Protein AF-A0A1E3QZ47-F1 (afdb_monomer_lite)

Structure (mmCIF, N/CA/C/O backbone):
data_AF-A0A1E3QZ47-F1
#
_entry.id   AF-A0A1E3QZ47-F1
#
loop_
_atom_site.group_PDB
_atom_site.id
_atom_site.type_symbol
_atom_site.label_atom_id
_atom_site.label_alt_id
_atom_site.label_comp_id
_atom_site.label_asym_id
_atom_site.label_entity_id
_atom_site.label_seq_id
_atom_site.pdbx_PDB_ins_code
_atom_site.Cartn_x
_atom_site.Cartn_y
_atom_site.Cartn_z
_atom_site.occupancy
_atom_site.B_iso_or_equiv
_atom_site.auth_seq_id
_atom_site.auth_comp_id
_atom_site.auth_asym_id
_atom_site.auth_atom_id
_atom_site.pdbx_PDB_model_num
ATOM 1 N N . MET A 1 1 ? -13.278 22.871 -37.471 1.00 44.81 1 MET A N 1
ATOM 2 C CA . MET A 1 1 ? -13.256 22.622 -36.014 1.00 44.81 1 MET A CA 1
ATOM 3 C C . MET A 1 1 ? -14.590 22.006 -35.608 1.00 44.81 1 MET A C 1
ATOM 5 O O . MET A 1 1 ? -15.570 22.722 -35.470 1.00 44.81 1 MET A O 1
ATOM 9 N N . LYS A 1 2 ? -14.654 20.671 -35.540 1.00 43.75 2 LYS A N 1
ATOM 10 C CA . LYS A 1 2 ? -15.844 19.903 -35.142 1.00 43.75 2 LYS A CA 1
ATOM 11 C C . LYS A 1 2 ? -15.621 19.417 -33.708 1.00 43.75 2 LYS A C 1
ATOM 13 O O . LYS A 1 2 ? -14.630 18.739 -33.463 1.00 43.75 2 LYS A O 1
ATOM 18 N N . ARG A 1 3 ? -16.499 19.803 -32.778 1.00 49.69 3 ARG A N 1
ATOM 19 C CA . ARG A 1 3 ? -16.545 19.228 -31.423 1.00 49.69 3 ARG A CA 1
ATOM 20 C C . ARG A 1 3 ? -17.268 17.874 -31.496 1.00 49.69 3 ARG A C 1
ATOM 22 O O . ARG A 1 3 ? -18.292 17.816 -32.177 1.00 49.69 3 ARG A O 1
ATOM 29 N N . PRO A 1 4 ? -16.759 16.810 -30.855 1.00 55.25 4 PRO A N 1
ATOM 30 C CA . PRO A 1 4 ? -17.440 15.521 -30.808 1.00 55.25 4 PRO A CA 1
ATOM 31 C C . PRO A 1 4 ? -18.580 15.510 -29.767 1.00 55.25 4 PRO A C 1
ATOM 33 O O . PRO A 1 4 ? -18.611 16.372 -28.882 1.00 55.25 4 PRO A O 1
ATOM 36 N N . PRO A 1 5 ? -19.536 14.571 -29.906 1.00 54.97 5 PRO A N 1
ATOM 37 C CA . PRO A 1 5 ? -20.780 14.537 -29.147 1.00 54.97 5 PRO A CA 1
ATOM 38 C C . PRO A 1 5 ? -20.609 13.930 -27.748 1.00 54.97 5 PRO A C 1
ATOM 40 O O . PRO A 1 5 ? -19.705 13.140 -27.486 1.00 54.97 5 PRO A O 1
ATOM 43 N N . LYS A 1 6 ? -21.518 14.330 -26.858 1.00 51.00 6 LYS A N 1
ATOM 44 C CA . LYS A 1 6 ? -21.661 13.878 -25.470 1.00 51.00 6 LYS A CA 1
ATOM 45 C C . LYS A 1 6 ? -22.146 12.413 -25.461 1.00 51.00 6 LYS A C 1
ATOM 47 O O . LYS A 1 6 ? -23.122 12.144 -26.159 1.00 51.00 6 LYS A O 1
ATOM 52 N N . PRO A 1 7 ? -21.513 11.478 -24.729 1.00 43.59 7 PRO A N 1
ATOM 53 C CA . PRO A 1 7 ? -21.980 10.097 -24.690 1.00 43.59 7 PRO A CA 1
ATOM 54 C C . PRO A 1 7 ? -23.216 9.943 -23.794 1.00 43.59 7 PRO A C 1
ATOM 56 O O . PRO A 1 7 ? -23.245 10.387 -22.647 1.00 43.59 7 PRO A O 1
ATOM 59 N N . GLU A 1 8 ? -24.230 9.301 -24.368 1.00 49.62 8 GLU A N 1
ATOM 60 C CA . GLU A 1 8 ? -25.418 8.755 -23.721 1.00 49.62 8 GLU A CA 1
ATOM 61 C C . GLU A 1 8 ? -25.030 7.562 -22.838 1.00 49.62 8 GLU A C 1
ATOM 63 O O . GLU A 1 8 ? -24.968 6.428 -23.301 1.00 49.62 8 GLU A O 1
ATOM 68 N N . THR A 1 9 ? -24.790 7.794 -21.554 1.00 44.34 9 THR A N 1
ATOM 69 C CA . THR A 1 9 ? -24.776 6.729 -20.537 1.00 44.34 9 THR A CA 1
ATOM 70 C C . THR A 1 9 ? -25.320 7.286 -19.230 1.00 44.34 9 THR A C 1
ATOM 72 O O . THR A 1 9 ? -24.604 7.404 -18.245 1.00 44.34 9 THR A O 1
ATOM 75 N N . GLU A 1 10 ? -26.590 7.681 -19.240 1.00 44.97 10 GLU A N 1
ATOM 76 C CA . GLU A 1 10 ? -27.319 8.089 -18.025 1.00 44.97 10 GLU A CA 1
ATOM 77 C C . GLU A 1 10 ? -28.667 7.364 -17.886 1.00 44.97 10 GLU A C 1
ATOM 79 O O . GLU A 1 10 ? -29.471 7.695 -17.031 1.00 44.97 10 GLU A O 1
ATOM 84 N N . LYS A 1 11 ? -28.924 6.339 -18.711 1.00 48.38 11 LYS A N 1
ATOM 85 C CA . LYS A 1 11 ? -30.173 5.552 -18.669 1.00 48.38 11 LYS A CA 1
ATOM 86 C C . LYS A 1 11 ? -29.992 4.075 -18.335 1.00 48.38 11 LYS A C 1
ATOM 88 O O . LYS A 1 11 ? -30.944 3.315 -18.424 1.00 48.38 11 LYS A O 1
ATOM 93 N N . LYS A 1 12 ? -28.786 3.659 -17.943 1.00 41.59 12 LYS A N 1
ATOM 94 C CA . LYS A 1 12 ? -28.522 2.279 -17.501 1.00 41.59 12 LYS A CA 1
ATOM 95 C C . LYS A 1 12 ? -28.060 2.170 -16.045 1.00 41.59 12 LYS A C 1
ATOM 97 O O . LYS A 1 12 ? -27.768 1.080 -15.588 1.00 41.59 12 LYS A O 1
ATOM 102 N N . SER A 1 13 ? -28.032 3.289 -15.322 1.00 44.34 13 SER A N 1
ATOM 103 C CA . SER A 1 13 ? -27.740 3.353 -13.884 1.00 44.34 13 SER A CA 1
ATOM 104 C C . SER A 1 13 ? -28.983 3.598 -13.019 1.00 44.34 13 SER A C 1
ATOM 106 O O . SER A 1 13 ? -28.871 3.586 -11.801 1.00 44.34 13 SER A O 1
ATOM 108 N N . GLU A 1 14 ? -30.161 3.804 -13.617 1.00 45.25 14 GLU A N 1
ATOM 109 C CA . GLU A 1 14 ? -31.425 3.951 -12.871 1.00 45.25 14 GLU A CA 1
ATOM 110 C C . GLU A 1 14 ? -32.186 2.629 -12.693 1.00 45.25 14 GLU A C 1
ATOM 112 O O . GLU A 1 14 ? -32.970 2.510 -11.759 1.00 45.25 14 GLU A O 1
ATOM 117 N N . GLU A 1 15 ? -31.929 1.610 -13.518 1.00 46.22 15 GLU A N 1
ATOM 118 C CA . GLU A 1 15 ? -32.639 0.323 -13.418 1.00 46.22 15 GLU A CA 1
ATOM 119 C C . GLU A 1 15 ? -31.913 -0.691 -12.511 1.00 46.22 15 GLU A C 1
ATOM 121 O O . GLU A 1 15 ? -32.558 -1.510 -11.870 1.00 46.22 15 GLU A O 1
ATOM 126 N N . GLU A 1 16 ? -30.594 -0.558 -12.326 1.00 41.38 16 GLU A N 1
ATOM 127 C CA . GLU A 1 16 ? -29.819 -1.344 -11.342 1.00 41.38 16 GLU A CA 1
ATOM 128 C C . GLU A 1 16 ? -29.812 -0.709 -9.935 1.00 41.38 16 GLU A C 1
ATOM 130 O O . GLU A 1 16 ? -29.547 -1.383 -8.942 1.00 41.38 16 GLU A O 1
ATOM 135 N N . ALA A 1 17 ? -30.178 0.574 -9.818 1.00 40.06 17 ALA A N 1
ATOM 136 C CA . ALA A 1 17 ? -30.413 1.231 -8.528 1.00 40.06 17 ALA A CA 1
ATOM 137 C C . ALA A 1 17 ? -31.816 0.935 -7.956 1.00 40.06 17 ALA A C 1
ATOM 139 O O . ALA A 1 17 ? -32.045 1.124 -6.762 1.00 40.06 17 ALA A O 1
ATOM 140 N N . ALA A 1 18 ? -32.745 0.444 -8.786 1.00 45.31 18 ALA A N 1
ATOM 141 C CA . ALA A 1 18 ? -34.104 0.095 -8.378 1.00 45.31 18 ALA A CA 1
ATOM 142 C C . ALA A 1 18 ? -34.231 -1.336 -7.818 1.00 45.31 18 ALA A C 1
ATOM 144 O O . ALA A 1 18 ? -35.168 -1.609 -7.069 1.00 45.31 18 ALA A O 1
ATOM 145 N N . GLU A 1 19 ? -33.288 -2.235 -8.121 1.00 42.16 19 GLU A N 1
ATOM 146 C CA . GLU A 1 19 ? -33.326 -3.626 -7.638 1.00 42.16 19 GLU A CA 1
ATOM 147 C C . GLU A 1 19 ? -32.533 -3.833 -6.332 1.00 42.16 19 GLU A C 1
ATOM 149 O O . GLU A 1 19 ? -32.885 -4.688 -5.526 1.00 42.16 19 GLU A O 1
ATOM 154 N N . VAL A 1 20 ? -31.562 -2.963 -6.027 1.00 41.38 20 VAL A N 1
ATOM 155 C CA . VAL A 1 20 ? -30.874 -2.937 -4.715 1.00 41.38 20 VAL A CA 1
ATOM 156 C C . VAL A 1 20 ? -31.662 -2.131 -3.664 1.00 41.38 20 VAL A C 1
ATOM 158 O O . VAL A 1 20 ? -31.451 -2.277 -2.462 1.00 41.38 20 VAL A O 1
ATOM 161 N N . ALA A 1 21 ? -32.651 -1.337 -4.089 1.00 39.38 21 ALA A N 1
ATOM 162 C CA . ALA A 1 21 ? -33.540 -0.584 -3.201 1.00 39.38 21 ALA A CA 1
ATOM 163 C C . ALA A 1 21 ? -34.695 -1.417 -2.602 1.00 39.38 21 ALA A C 1
ATOM 165 O O . ALA A 1 21 ? -35.541 -0.862 -1.902 1.00 39.38 21 ALA A O 1
ATOM 166 N N . LYS A 1 22 ? -34.746 -2.735 -2.851 1.00 43.66 22 LYS A N 1
ATOM 167 C CA . LYS A 1 22 ? -35.804 -3.619 -2.330 1.00 43.66 22 LYS A CA 1
ATOM 168 C C . LYS A 1 22 ? -35.358 -4.602 -1.242 1.00 43.66 22 LYS A C 1
ATOM 170 O O . LYS A 1 22 ? -36.178 -5.389 -0.786 1.00 43.66 22 LYS A O 1
ATOM 175 N N . GLU A 1 23 ? -34.108 -4.531 -0.783 1.00 41.69 23 GLU A N 1
ATOM 176 C CA . GLU A 1 23 ? -33.575 -5.459 0.232 1.00 41.69 23 GLU A CA 1
ATOM 177 C C . GLU A 1 23 ? -32.814 -4.761 1.374 1.00 41.69 23 GLU A C 1
ATOM 179 O O . GLU A 1 23 ? -31.902 -5.315 1.978 1.00 41.69 23 GLU A O 1
ATOM 184 N N . VAL A 1 24 ? -33.212 -3.532 1.713 1.00 41.53 24 VAL A N 1
ATOM 185 C CA . VAL A 1 24 ? -32.871 -2.896 2.998 1.00 41.53 24 VAL A CA 1
ATOM 186 C C . VAL A 1 24 ? -34.110 -2.170 3.520 1.00 41.53 24 VAL A C 1
ATOM 188 O O . VAL A 1 24 ? -34.146 -0.950 3.664 1.00 41.53 24 VAL A O 1
ATOM 191 N N . GLU A 1 25 ? -35.173 -2.929 3.779 1.00 35.03 25 GLU A N 1
ATOM 192 C CA . GLU A 1 25 ? -36.264 -2.455 4.626 1.00 35.03 25 GLU A CA 1
ATOM 193 C C . GLU A 1 25 ? -35.783 -2.550 6.077 1.00 35.03 25 GLU A C 1
ATOM 195 O O . GLU A 1 25 ? -35.842 -3.588 6.735 1.00 35.03 25 GLU A O 1
ATOM 200 N N . ALA A 1 26 ? -35.192 -1.454 6.547 1.00 41.03 26 ALA A N 1
ATOM 201 C CA . ALA A 1 26 ? -34.928 -1.244 7.956 1.00 41.03 26 ALA A CA 1
ATOM 202 C C . ALA A 1 26 ? -36.255 -1.345 8.730 1.00 41.03 26 ALA A C 1
ATOM 204 O O . ALA A 1 26 ? -37.180 -0.591 8.416 1.00 41.03 26 ALA A O 1
ATOM 205 N N . PRO A 1 27 ? -36.379 -2.190 9.769 1.00 38.53 27 PRO A N 1
ATOM 206 C CA . PRO A 1 27 ? -37.485 -2.041 10.692 1.00 38.53 27 PRO A CA 1
ATOM 207 C C . PRO A 1 27 ? -37.233 -0.772 11.510 1.00 38.53 27 PRO A C 1
ATOM 209 O O . PRO A 1 27 ? -36.392 -0.725 12.410 1.00 38.53 27 PRO A O 1
ATOM 212 N N . ALA A 1 28 ? -37.952 0.289 11.154 1.00 38.91 28 ALA A N 1
ATOM 213 C CA . ALA A 1 28 ? -38.082 1.482 11.969 1.00 38.91 28 ALA A CA 1
ATOM 214 C C . ALA A 1 28 ? -38.615 1.098 13.367 1.00 38.91 28 ALA A C 1
ATOM 216 O O . ALA A 1 28 ? -39.591 0.346 13.460 1.00 38.91 28 ALA A O 1
ATOM 217 N N . PRO A 1 29 ? -38.053 1.624 14.471 1.00 41.12 29 PRO A N 1
ATOM 218 C CA . PRO A 1 29 ? -38.597 1.407 15.802 1.00 41.12 29 PRO A CA 1
ATOM 219 C C . PRO A 1 29 ? -39.752 2.391 16.019 1.00 41.12 29 PRO A C 1
ATOM 221 O O . PRO A 1 29 ? -39.627 3.357 16.761 1.00 41.12 29 PRO A O 1
ATOM 224 N N . VAL A 1 30 ? -40.870 2.185 15.324 1.00 45.03 30 VAL A N 1
ATOM 225 C CA . VAL A 1 30 ? -42.113 2.941 15.574 1.00 45.03 30 VAL A CA 1
ATOM 226 C C . VAL A 1 30 ? -43.190 2.039 16.185 1.00 45.03 30 VAL A C 1
ATOM 228 O O . VAL A 1 30 ? -44.062 2.524 16.890 1.00 45.03 30 VAL A O 1
ATOM 231 N N . VAL A 1 31 ? -43.055 0.713 16.073 1.00 42.75 31 VAL A N 1
ATOM 232 C CA . VAL A 1 31 ? -43.975 -0.254 16.709 1.00 42.75 31 VAL A CA 1
ATOM 233 C C . VAL A 1 31 ? -43.589 -0.564 18.168 1.00 42.75 31 VAL A C 1
ATOM 235 O O . VAL A 1 31 ? -44.413 -1.016 18.954 1.00 42.75 31 VAL A O 1
ATOM 238 N N . ALA A 1 32 ? -42.356 -0.252 18.584 1.00 40.91 32 ALA A N 1
ATOM 239 C CA . ALA A 1 32 ? -41.928 -0.434 19.975 1.00 40.91 32 ALA A CA 1
ATOM 240 C C . ALA A 1 32 ? -42.433 0.672 20.921 1.00 40.91 32 ALA A C 1
ATOM 242 O O . ALA A 1 32 ? -42.427 0.475 22.128 1.00 40.91 32 ALA A O 1
ATOM 243 N N . ALA A 1 33 ? -42.872 1.825 20.405 1.00 39.84 33 ALA A N 1
ATOM 244 C CA . ALA A 1 33 ? -43.383 2.913 21.243 1.00 39.84 33 ALA A CA 1
ATOM 245 C C . ALA A 1 33 ? -44.859 2.716 21.640 1.00 39.84 33 ALA A C 1
ATOM 247 O O . ALA A 1 33 ? -45.249 3.136 22.724 1.00 39.84 33 ALA A O 1
ATOM 248 N N . GLU A 1 34 ? -45.660 2.032 20.815 1.00 37.41 34 GLU A N 1
ATOM 249 C CA . GLU A 1 34 ? -47.049 1.680 21.157 1.00 37.41 34 GLU A CA 1
ATOM 250 C C . GLU A 1 34 ? -47.142 0.403 22.005 1.00 37.41 34 GLU A C 1
ATOM 252 O O . GLU A 1 34 ? -47.992 0.322 22.885 1.00 37.41 34 GLU A O 1
ATOM 257 N N . ALA A 1 35 ? -46.202 -0.539 21.864 1.00 37.31 35 ALA A N 1
ATOM 258 C CA . ALA A 1 35 ? -46.150 -1.731 22.719 1.00 37.31 35 ALA A CA 1
ATOM 259 C C . ALA A 1 35 ? -45.654 -1.456 24.157 1.00 37.31 35 ALA A C 1
ATOM 261 O O . ALA A 1 35 ? -45.841 -2.291 25.033 1.00 37.31 35 ALA A O 1
ATOM 262 N N . ILE A 1 36 ? -45.045 -0.293 24.422 1.00 46.03 36 ILE A N 1
ATOM 263 C CA . ILE A 1 36 ? -44.639 0.128 25.779 1.00 46.03 36 ILE A CA 1
ATOM 264 C C . ILE A 1 36 ? -45.759 0.932 26.475 1.00 46.03 36 ILE A C 1
ATOM 266 O O . ILE A 1 36 ? -45.708 1.153 27.682 1.00 46.03 36 ILE A O 1
ATOM 270 N N . ALA A 1 37 ? -46.803 1.345 25.746 1.00 41.66 37 ALA A N 1
ATOM 271 C CA . ALA A 1 37 ? -47.893 2.156 26.292 1.00 41.66 37 ALA A CA 1
ATOM 272 C C . ALA A 1 37 ? -49.139 1.348 26.710 1.00 41.66 37 ALA A C 1
ATOM 274 O O . ALA A 1 37 ? -49.946 1.858 27.485 1.00 41.66 37 ALA A O 1
ATOM 275 N N . GLU A 1 38 ? -49.298 0.101 26.251 1.00 39.19 38 GLU A N 1
ATOM 276 C CA . GLU A 1 38 ? -50.489 -0.724 26.538 1.00 39.19 38 GLU A CA 1
ATOM 277 C C . GLU A 1 38 ? -50.328 -1.736 27.687 1.00 39.19 38 GLU A C 1
ATOM 279 O O . GLU A 1 38 ? -51.298 -2.383 28.071 1.00 39.19 38 GLU A O 1
ATOM 284 N N . GLU A 1 39 ? -49.153 -1.814 28.317 1.00 38.25 39 GLU A N 1
ATOM 285 C CA . GLU A 1 39 ? -48.917 -2.646 29.513 1.00 38.25 39 GLU A CA 1
ATOM 286 C C . GLU A 1 39 ? -48.930 -1.830 30.824 1.00 38.25 39 GLU A C 1
ATOM 288 O O . GLU A 1 39 ? -48.432 -2.256 31.861 1.00 38.25 39 GLU A O 1
ATOM 293 N N . ALA A 1 40 ? -49.513 -0.627 30.792 1.00 44.62 40 ALA A N 1
ATOM 294 C CA . ALA A 1 40 ? -49.521 0.322 31.906 1.00 44.62 40 ALA A CA 1
ATOM 295 C C . ALA A 1 40 ? -50.928 0.586 32.477 1.00 44.62 40 ALA A C 1
ATOM 297 O O . ALA A 1 40 ? -51.248 1.720 32.816 1.00 44.62 40 ALA A O 1
ATOM 298 N N . VAL A 1 41 ? -51.791 -0.432 32.601 1.00 45.28 41 VAL A N 1
ATOM 299 C CA . VAL A 1 41 ? -53.012 -0.343 33.438 1.00 45.28 41 VAL A CA 1
ATOM 300 C C . VAL A 1 41 ? -53.294 -1.666 34.160 1.00 45.28 41 VAL A C 1
ATOM 302 O O . VAL A 1 41 ? -54.403 -2.184 34.193 1.00 45.28 41 VAL A O 1
ATOM 305 N N . THR A 1 42 ? -52.281 -2.191 34.826 1.00 41.72 42 THR A N 1
ATOM 306 C CA . THR A 1 42 ? -52.483 -2.790 36.145 1.00 41.72 42 THR A CA 1
ATOM 307 C C . THR A 1 42 ? -51.608 -1.956 37.052 1.00 41.72 42 THR A C 1
ATOM 309 O O . THR A 1 42 ? -50.407 -1.862 36.820 1.00 41.72 42 THR A O 1
ATOM 312 N N . GLN A 1 43 ? -52.200 -1.260 38.021 1.00 46.84 43 GLN A N 1
ATOM 313 C CA . GLN A 1 43 ? -51.432 -0.628 39.090 1.00 46.84 43 GLN A CA 1
ATOM 314 C C . GLN A 1 43 ? -50.804 -1.752 39.921 1.00 46.84 43 GLN A C 1
ATOM 316 O O . GLN A 1 43 ? -51.297 -2.102 40.989 1.00 46.84 43 GLN A O 1
ATOM 321 N N . GLU A 1 44 ? -49.759 -2.381 39.388 1.00 61.62 44 GLU A N 1
ATOM 322 C CA . GLU A 1 44 ? -48.850 -3.174 40.187 1.00 61.62 44 GLU A CA 1
ATOM 323 C C . GLU A 1 44 ? -48.171 -2.188 41.126 1.00 61.62 44 GLU A C 1
ATOM 325 O O . GLU A 1 44 ? -47.558 -1.206 40.699 1.00 61.62 44 GLU A O 1
ATOM 330 N N . GLU A 1 45 ? -48.369 -2.396 42.425 1.00 65.88 45 GLU A N 1
ATOM 331 C CA . GLU A 1 45 ? -47.685 -1.598 43.429 1.00 65.88 45 GLU A CA 1
ATOM 332 C C . GLU A 1 45 ? -46.181 -1.602 43.134 1.00 65.88 45 GLU A C 1
ATOM 334 O O . GLU A 1 45 ? -45.649 -2.634 42.715 1.00 65.88 45 GLU A O 1
ATOM 339 N N . PRO A 1 46 ? -45.479 -0.480 43.352 1.00 77.81 46 PRO A N 1
ATOM 340 C CA . PRO A 1 46 ? -44.044 -0.427 43.124 1.00 77.81 46 PRO A CA 1
ATOM 341 C C . PRO A 1 46 ? -43.335 -1.583 43.840 1.00 77.81 46 PRO A C 1
ATOM 343 O O . PRO A 1 46 ? -43.714 -1.939 44.958 1.00 77.81 46 PRO A O 1
ATOM 346 N N . LEU A 1 47 ? -42.289 -2.152 43.236 1.00 77.88 47 LEU A N 1
ATOM 347 C CA . LEU A 1 47 ? -41.572 -3.315 43.780 1.00 77.88 47 LEU A CA 1
ATOM 348 C C . LEU A 1 47 ? -41.156 -3.114 45.256 1.00 77.88 47 LEU A C 1
ATOM 350 O O . LEU A 1 47 ? -41.319 -4.023 46.072 1.00 77.88 47 LEU A O 1
ATOM 354 N N . HIS A 1 48 ? -40.746 -1.899 45.640 1.00 77.44 48 HIS A N 1
ATOM 355 C CA . HIS A 1 48 ? -40.354 -1.573 47.016 1.00 77.44 48 HIS A CA 1
ATOM 356 C C . HIS A 1 48 ? -41.532 -1.601 47.986 1.00 77.44 48 HIS A C 1
ATOM 358 O O . HIS A 1 48 ? -41.356 -1.958 49.149 1.00 77.44 48 HIS A O 1
ATOM 364 N N . VAL A 1 49 ? -42.731 -1.257 47.514 1.00 78.31 49 VAL A N 1
ATOM 365 C CA . VAL A 1 49 ? -43.978 -1.323 48.283 1.00 78.31 49 VAL A CA 1
ATOM 366 C C . VAL A 1 49 ? -44.383 -2.783 48.489 1.00 78.31 49 VAL A C 1
ATOM 368 O O . VAL A 1 49 ? -44.694 -3.174 49.614 1.00 78.31 49 VAL A O 1
ATOM 371 N N . GLN A 1 50 ? -44.277 -3.620 47.450 1.00 83.50 50 GLN A N 1
ATOM 372 C CA . GLN A 1 50 ? -44.523 -5.064 47.563 1.00 83.50 50 GLN A CA 1
ATOM 373 C C . GLN A 1 50 ? -43.537 -5.726 48.536 1.00 83.50 50 GLN A C 1
ATOM 375 O O . GLN A 1 50 ? -43.927 -6.522 49.390 1.00 83.50 50 GLN A O 1
ATOM 380 N N . ARG A 1 51 ? -42.255 -5.352 48.459 1.00 78.19 51 ARG A N 1
ATOM 381 C CA . ARG A 1 51 ? -41.200 -5.848 49.352 1.00 78.19 51 ARG A CA 1
ATOM 382 C C . ARG A 1 51 ? -41.416 -5.385 50.793 1.00 78.19 51 ARG A C 1
ATOM 384 O O . ARG A 1 51 ? -41.244 -6.176 51.716 1.00 78.19 51 ARG A O 1
ATOM 391 N N . ALA A 1 52 ? -41.833 -4.135 50.996 1.00 79.19 52 ALA A N 1
ATOM 392 C CA . ALA A 1 52 ? -42.164 -3.602 52.315 1.00 79.19 52 ALA A CA 1
ATOM 393 C C . ALA A 1 52 ? -43.367 -4.320 52.943 1.00 79.19 52 ALA A C 1
ATOM 395 O O . ALA A 1 52 ? -43.307 -4.653 54.126 1.00 79.19 52 ALA A O 1
ATOM 396 N N . ARG A 1 53 ? -44.410 -4.632 52.158 1.00 81.75 53 ARG A N 1
ATOM 397 C CA . ARG A 1 53 ? -45.544 -5.452 52.619 1.00 81.75 53 ARG A CA 1
ATOM 398 C C . ARG A 1 53 ? -45.124 -6.863 52.991 1.00 81.75 53 ARG A C 1
ATOM 400 O O . ARG A 1 53 ? -45.426 -7.299 54.089 1.00 81.75 53 ARG A O 1
ATOM 407 N N . GLN A 1 54 ? -44.345 -7.535 52.144 1.00 83.25 54 GLN A N 1
ATOM 408 C CA . GLN A 1 54 ? -43.838 -8.877 52.452 1.00 83.25 54 GLN A CA 1
ATOM 409 C C . GLN A 1 54 ? -43.020 -8.913 53.752 1.00 83.25 54 GLN A C 1
ATOM 411 O O . GLN A 1 54 ? -43.115 -9.876 54.509 1.00 83.25 54 GLN A O 1
ATOM 416 N N . ILE A 1 55 ? -42.228 -7.872 54.035 1.00 78.44 55 ILE A N 1
ATOM 417 C CA . ILE A 1 55 ? -41.461 -7.775 55.286 1.00 78.44 55 ILE A CA 1
ATOM 418 C C . ILE A 1 55 ? -42.386 -7.526 56.487 1.00 78.44 55 ILE A C 1
ATOM 420 O O . ILE A 1 55 ? -42.157 -8.103 57.550 1.00 78.44 55 ILE A O 1
ATOM 424 N N . LEU A 1 56 ? -43.419 -6.696 56.320 1.00 80.62 56 LEU A N 1
ATOM 425 C CA . LEU A 1 56 ? -44.403 -6.400 57.362 1.00 80.62 56 LEU A CA 1
ATOM 426 C C . LEU A 1 56 ? -45.280 -7.622 57.690 1.00 80.62 56 LEU A C 1
ATOM 428 O O . LEU A 1 56 ? -45.508 -7.908 58.862 1.00 80.62 56 LEU A O 1
ATOM 432 N N . ASP A 1 57 ? -45.694 -8.381 56.673 1.00 80.81 57 ASP A N 1
ATOM 433 C CA . ASP A 1 57 ? -46.469 -9.619 56.821 1.00 80.81 57 ASP A CA 1
ATOM 434 C C . ASP A 1 57 ? -45.633 -10.740 57.458 1.00 80.81 57 ASP A C 1
ATOM 436 O O . ASP A 1 57 ? -46.144 -11.545 58.237 1.00 80.81 57 ASP A O 1
ATOM 440 N N . ALA A 1 58 ? -44.330 -10.792 57.155 1.00 79.81 58 ALA A N 1
ATOM 441 C CA . ALA A 1 58 ? -43.413 -11.774 57.730 1.00 79.81 58 ALA A CA 1
ATOM 442 C C . ALA A 1 58 ? -43.055 -11.483 59.198 1.00 79.81 58 ALA A C 1
ATOM 444 O O . ALA A 1 58 ? -42.793 -12.421 59.951 1.00 79.81 58 ALA A O 1
ATOM 445 N N . ASN A 1 59 ? -43.023 -10.210 59.607 1.00 76.88 59 ASN A N 1
ATOM 446 C CA . ASN A 1 59 ? -42.744 -9.784 60.981 1.00 76.88 59 ASN A CA 1
ATOM 447 C C . ASN A 1 59 ? -43.707 -8.662 61.403 1.00 76.88 59 ASN A C 1
ATOM 449 O O . ASN A 1 59 ? -43.356 -7.481 61.296 1.00 76.88 59 ASN A O 1
ATOM 453 N N . PRO A 1 60 ? -44.901 -9.005 61.921 1.00 75.44 60 PRO A N 1
ATOM 454 C CA . PRO A 1 60 ? -45.858 -8.005 62.362 1.00 75.44 60 PRO A CA 1
ATOM 455 C C . PRO A 1 60 ? -45.301 -7.231 63.566 1.00 75.44 60 PRO A C 1
ATOM 457 O O . PRO A 1 60 ? -44.776 -7.840 64.509 1.00 75.44 60 PRO A O 1
ATOM 460 N N . PRO A 1 61 ? -45.439 -5.894 63.601 1.00 69.12 61 PRO A N 1
ATOM 461 C CA . PRO A 1 61 ? -44.837 -5.074 64.643 1.00 69.12 61 PRO A CA 1
ATOM 462 C C . PRO A 1 61 ? -45.430 -5.322 66.039 1.00 69.12 61 PRO A C 1
ATOM 464 O O . PRO A 1 61 ? -44.769 -5.039 67.039 1.00 69.12 61 PRO A O 1
ATOM 467 N N . LEU A 1 62 ? -46.615 -5.944 66.129 1.00 65.88 62 LEU A N 1
ATOM 468 C CA . LEU A 1 62 ? -47.179 -6.448 67.389 1.00 65.88 62 LEU A CA 1
ATOM 469 C C . LEU A 1 62 ? -46.275 -7.450 68.103 1.00 65.88 62 LEU A C 1
ATOM 471 O O . LEU A 1 62 ? -46.341 -7.555 69.321 1.00 65.88 62 LEU A O 1
ATOM 475 N N . SER A 1 63 ? -45.412 -8.167 67.379 1.00 67.69 63 SER A N 1
ATOM 476 C CA . SER A 1 63 ? -44.475 -9.100 68.007 1.00 67.69 63 SER A CA 1
ATOM 477 C C . SER A 1 63 ? -43.407 -8.392 68.853 1.00 67.69 63 SER A C 1
ATOM 479 O O . SER A 1 63 ? -42.728 -9.058 69.634 1.00 67.69 63 SER A O 1
ATOM 481 N N . TYR A 1 64 ? -43.236 -7.073 68.702 1.00 70.81 64 TYR A N 1
ATOM 482 C CA . TYR A 1 64 ? -42.249 -6.280 69.441 1.00 70.81 64 TYR A CA 1
ATOM 483 C 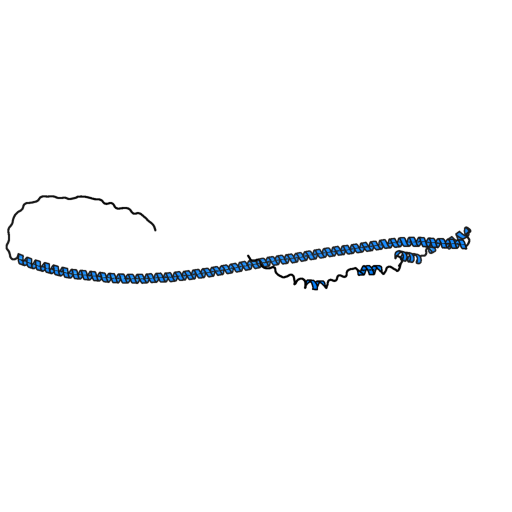C . TYR A 1 64 ? -42.850 -5.498 70.618 1.00 70.81 64 TYR A C 1
ATOM 485 O O . TYR A 1 64 ? -42.096 -4.889 71.378 1.00 70.81 64 TYR A O 1
ATOM 493 N N . ILE A 1 65 ? -44.178 -5.511 70.793 1.00 77.38 65 ILE A N 1
ATOM 494 C CA . ILE A 1 65 ? -44.871 -4.838 71.899 1.00 77.38 65 ILE A CA 1
ATOM 495 C C . ILE A 1 65 ? -45.574 -5.874 72.773 1.00 77.38 65 ILE A C 1
ATOM 497 O O . ILE A 1 65 ? -46.379 -6.668 72.298 1.00 77.38 65 ILE A O 1
ATOM 501 N N . ASP A 1 66 ? -45.320 -5.822 74.080 1.00 82.44 66 ASP A N 1
ATOM 502 C CA . ASP A 1 66 ? -46.097 -6.581 75.059 1.00 82.44 66 ASP A CA 1
ATOM 503 C C . ASP A 1 66 ? -47.470 -5.914 75.262 1.00 82.44 66 ASP A C 1
ATOM 505 O O . ASP A 1 66 ? -47.659 -5.030 76.106 1.00 82.44 66 ASP A O 1
ATOM 509 N N . THR A 1 67 ? -48.436 -6.324 74.438 1.00 82.81 67 THR A N 1
ATOM 510 C CA . THR A 1 67 ? -49.813 -5.807 74.456 1.00 82.81 67 THR A CA 1
ATOM 511 C C . THR A 1 67 ? -50.532 -6.098 75.774 1.00 82.81 67 THR A C 1
ATOM 513 O O . THR A 1 67 ? -51.395 -5.322 76.181 1.00 82.81 67 THR A O 1
ATOM 516 N N . GLN A 1 68 ? -50.142 -7.158 76.491 1.00 83.00 68 GLN A N 1
ATOM 517 C CA . GLN A 1 68 ? -50.721 -7.526 77.785 1.00 83.00 68 GLN A CA 1
ATOM 518 C C . GLN A 1 68 ? -50.215 -6.614 78.904 1.00 83.00 68 GLN A C 1
ATOM 520 O O . GLN A 1 68 ? -51.000 -6.152 79.737 1.00 83.00 68 GLN A O 1
ATOM 525 N N . ALA A 1 69 ? -48.917 -6.304 78.917 1.00 85.12 69 ALA A N 1
ATOM 526 C CA . ALA A 1 69 ? -48.354 -5.344 79.863 1.00 85.12 69 ALA A CA 1
ATOM 527 C C . ALA A 1 69 ? -48.951 -3.940 79.667 1.00 85.12 69 ALA A C 1
ATOM 529 O O . ALA A 1 69 ? -49.338 -3.299 80.648 1.00 85.12 69 ALA A O 1
ATOM 530 N N . ALA A 1 70 ? -49.088 -3.492 78.415 1.00 83.62 70 ALA A N 1
ATOM 531 C CA . ALA A 1 70 ? -49.716 -2.214 78.087 1.00 83.62 70 ALA A CA 1
ATOM 532 C C . ALA A 1 70 ? -51.191 -2.173 78.524 1.00 83.62 70 ALA A C 1
ATOM 534 O O . ALA A 1 70 ? -51.601 -1.240 79.215 1.00 83.62 70 ALA A O 1
ATOM 535 N N . TYR A 1 71 ? -51.969 -3.217 78.219 1.00 88.12 71 TYR A N 1
ATOM 536 C CA . TYR A 1 71 ? -53.371 -3.320 78.630 1.00 88.12 71 TYR A CA 1
ATOM 537 C C . TYR A 1 71 ? -53.541 -3.200 80.153 1.00 88.12 71 TYR A C 1
ATOM 539 O O . TYR A 1 71 ? -54.327 -2.383 80.632 1.00 88.12 71 TYR A O 1
ATOM 547 N N . ASN A 1 72 ? -52.750 -3.946 80.931 1.00 87.31 72 ASN A N 1
ATOM 548 C CA . ASN A 1 72 ? -52.817 -3.911 82.394 1.00 87.31 72 ASN A CA 1
ATOM 549 C C . ASN A 1 72 ? -52.455 -2.533 82.973 1.00 87.31 72 ASN A C 1
ATOM 551 O O . ASN A 1 72 ? -53.057 -2.100 83.958 1.00 87.31 72 ASN A O 1
ATOM 555 N N . GLN A 1 73 ? -51.511 -1.817 82.351 1.00 88.31 73 GLN A N 1
ATOM 556 C CA . GLN A 1 73 ? -51.175 -0.448 82.747 1.00 88.31 73 GLN A CA 1
ATOM 557 C C . GLN A 1 73 ? -52.326 0.526 82.472 1.00 88.31 73 GLN A C 1
ATOM 559 O O . GLN A 1 73 ? -52.672 1.305 83.359 1.00 88.31 73 GLN A O 1
ATOM 564 N N . LEU A 1 74 ? -52.977 0.445 81.310 1.00 86.56 74 LEU A N 1
ATOM 565 C CA . LEU A 1 74 ? -54.144 1.275 80.986 1.00 86.56 74 LEU A CA 1
ATOM 566 C C . LEU A 1 74 ? -55.297 1.054 81.980 1.00 86.56 74 LEU A C 1
ATOM 568 O O . LEU A 1 74 ? -55.855 2.022 82.501 1.00 86.56 74 LEU A O 1
ATOM 572 N N . ILE A 1 75 ? -55.588 -0.200 82.336 1.00 90.69 75 ILE A N 1
ATOM 573 C CA . ILE A 1 75 ? -56.592 -0.523 83.363 1.00 90.69 75 ILE A CA 1
ATOM 574 C C . ILE A 1 75 ? -56.207 0.067 84.728 1.00 90.69 75 ILE A C 1
ATOM 576 O O . ILE A 1 75 ? -57.054 0.631 85.419 1.00 90.69 75 ILE A O 1
ATOM 580 N N . SER A 1 76 ? -54.926 -0.002 85.111 1.00 88.50 76 SER A N 1
ATOM 581 C CA . SER A 1 76 ? -54.448 0.529 86.398 1.00 88.50 76 SER A CA 1
ATOM 582 C C . SER A 1 76 ? -54.563 2.056 86.528 1.00 88.50 76 SER A C 1
ATOM 584 O O . SER A 1 76 ? -54.689 2.570 87.637 1.00 88.50 76 SER A O 1
ATOM 586 N N . VAL A 1 77 ? -54.570 2.776 85.401 1.00 89.75 77 VAL A N 1
ATOM 587 C CA . VAL A 1 77 ? -54.710 4.243 85.326 1.00 89.75 77 VAL A CA 1
ATOM 588 C C . VAL A 1 77 ? -56.190 4.677 85.299 1.00 89.75 77 VAL A C 1
ATOM 590 O O . VAL A 1 77 ? -56.492 5.867 85.361 1.00 89.75 77 VAL A O 1
ATOM 593 N N . GLY A 1 78 ? -57.129 3.723 85.284 1.00 89.38 78 GLY A N 1
ATOM 594 C CA . GLY A 1 78 ? -58.570 3.979 85.367 1.00 89.38 78 GLY A CA 1
ATOM 595 C C . GLY A 1 78 ? -59.302 3.973 84.024 1.00 89.38 78 GLY A C 1
ATOM 596 O O . GLY A 1 78 ? -60.459 4.389 83.972 1.00 89.38 78 GLY A O 1
ATOM 597 N N . PHE A 1 79 ? -58.669 3.496 82.946 1.00 89.62 79 PHE A N 1
ATOM 598 C CA . PHE A 1 79 ? -59.367 3.263 81.680 1.00 89.62 79 PHE A CA 1
ATOM 599 C C . PHE A 1 79 ? -60.299 2.055 81.793 1.00 89.62 79 PHE A C 1
ATOM 601 O O . PHE A 1 79 ? -59.986 1.054 82.441 1.00 89.62 79 PHE A O 1
ATOM 608 N N . THR A 1 80 ? -61.453 2.131 81.131 1.00 92.12 80 THR A N 1
ATOM 609 C CA . THR A 1 80 ? -62.328 0.959 80.998 1.00 92.12 80 THR A CA 1
ATOM 610 C C . THR A 1 80 ? -61.706 -0.070 80.043 1.00 92.12 80 THR A C 1
ATOM 612 O O . THR A 1 80 ? -60.959 0.317 79.143 1.00 92.12 80 THR A O 1
ATOM 615 N N . PRO A 1 81 ? -62.041 -1.368 80.170 1.00 87.75 81 PRO A N 1
ATOM 616 C CA . PRO A 1 81 ? -61.577 -2.408 79.249 1.00 87.75 81 PRO A CA 1
ATOM 617 C C . PRO A 1 81 ? -61.769 -2.065 77.770 1.00 87.75 81 PRO A C 1
ATOM 619 O O . PRO A 1 81 ? -60.846 -2.247 76.987 1.00 87.75 81 PRO A O 1
ATOM 622 N N . ALA A 1 82 ? -62.926 -1.494 77.412 1.00 87.75 82 ALA A N 1
ATOM 623 C CA . ALA A 1 82 ? -63.234 -1.090 76.041 1.00 87.75 82 ALA A CA 1
ATOM 624 C C . ALA A 1 82 ? -62.339 0.062 75.545 1.00 87.75 82 ALA A C 1
ATOM 626 O O . ALA A 1 82 ? -61.856 0.031 74.418 1.00 87.75 82 ALA A O 1
ATOM 627 N N . GLN A 1 83 ? -62.067 1.054 76.400 1.00 88.69 83 GLN A N 1
ATOM 628 C CA . GLN A 1 83 ? -61.176 2.167 76.055 1.00 88.69 83 GLN A CA 1
ATOM 629 C C . GLN A 1 83 ? -59.714 1.717 75.963 1.00 88.69 83 GLN A C 1
ATOM 631 O O . GLN A 1 83 ? -58.976 2.193 75.109 1.00 88.69 83 GLN A O 1
ATOM 636 N N . ALA A 1 84 ? -59.286 0.789 76.822 1.00 86.50 84 ALA A N 1
ATOM 637 C CA . ALA A 1 84 ? -57.934 0.244 76.782 1.00 86.50 84 ALA A CA 1
ATOM 638 C C . ALA A 1 84 ? -57.683 -0.559 75.495 1.00 86.50 84 ALA A C 1
ATOM 640 O O . ALA A 1 84 ? -56.621 -0.411 74.892 1.00 86.50 84 ALA A O 1
ATOM 641 N N . THR A 1 85 ? -58.659 -1.357 75.043 1.00 85.88 85 THR A N 1
ATOM 642 C CA . THR A 1 85 ? -58.575 -2.071 73.758 1.00 85.88 85 THR A CA 1
ATOM 643 C C . THR A 1 85 ? -58.563 -1.125 72.562 1.00 85.88 85 THR A C 1
ATOM 645 O O . THR A 1 85 ? -57.751 -1.314 71.666 1.00 85.88 85 THR A O 1
ATOM 648 N N . GLU A 1 86 ? -59.392 -0.077 72.571 1.00 88.31 86 GLU A N 1
ATOM 649 C CA . GLU A 1 86 ? -59.455 0.902 71.477 1.00 88.31 86 GLU A CA 1
ATOM 650 C C . GLU A 1 86 ? -58.144 1.697 71.347 1.00 88.31 86 GLU A C 1
ATOM 652 O O . GLU A 1 86 ? -57.639 1.907 70.247 1.00 88.31 86 GLU A O 1
ATOM 657 N N . VAL A 1 87 ? -57.529 2.078 72.473 1.00 86.38 87 VAL A N 1
ATOM 658 C CA . VAL A 1 87 ? -56.214 2.738 72.479 1.00 86.38 87 VAL A CA 1
ATOM 659 C C . VAL A 1 87 ? -55.117 1.810 71.950 1.00 86.38 87 VAL A C 1
ATOM 661 O O . VAL A 1 87 ? -54.257 2.260 71.197 1.00 86.38 87 VAL A O 1
ATOM 664 N N . LEU A 1 88 ? -55.140 0.524 72.310 1.00 85.00 88 LEU A N 1
ATOM 665 C CA . LEU A 1 88 ? -54.186 -0.470 71.806 1.00 85.00 88 LEU A CA 1
ATOM 666 C C . LEU A 1 88 ? -54.319 -0.687 70.294 1.00 85.00 88 LEU A C 1
ATOM 668 O O . LEU A 1 88 ? -53.304 -0.683 69.603 1.00 85.00 88 LEU A O 1
ATOM 672 N N . GLU A 1 89 ? -55.543 -0.796 69.780 1.00 86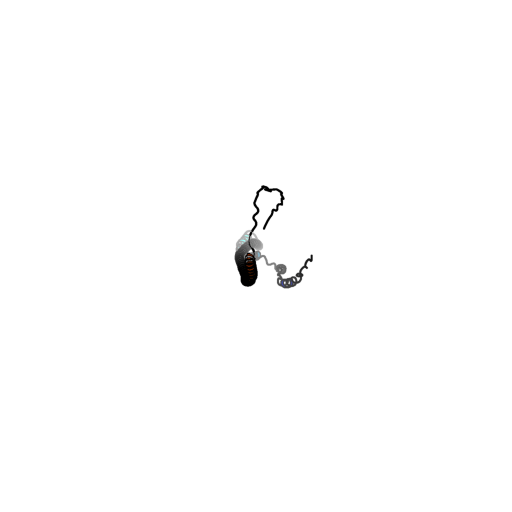.25 89 GLU A N 1
ATOM 673 C CA . GLU A 1 89 ? -55.823 -0.907 68.342 1.00 86.25 89 GLU A CA 1
ATOM 674 C C . GLU A 1 89 ? -55.371 0.357 67.585 1.00 86.25 89 GLU A C 1
ATOM 676 O O . GLU A 1 89 ? -54.769 0.290 66.510 1.00 86.25 89 GLU A O 1
ATOM 681 N N . HIS A 1 90 ? -55.558 1.539 68.177 1.00 87.06 90 HIS A N 1
ATOM 682 C CA . HIS A 1 90 ? -55.077 2.784 67.580 1.00 87.06 90 HIS A CA 1
ATOM 683 C C . HIS A 1 90 ? -53.541 2.876 67.568 1.00 87.06 90 HIS A C 1
ATOM 685 O O . HIS A 1 90 ? -52.943 3.290 66.578 1.00 87.06 90 HIS A O 1
ATOM 691 N N . ILE A 1 91 ? -52.874 2.443 68.641 1.00 85.19 91 ILE A N 1
ATOM 692 C CA . ILE A 1 91 ? -51.407 2.361 68.682 1.00 85.19 91 ILE A CA 1
ATOM 693 C C . ILE A 1 91 ? -50.899 1.362 67.640 1.00 85.19 91 ILE A C 1
ATOM 695 O O . ILE A 1 91 ? -49.917 1.644 66.958 1.00 85.19 91 ILE A O 1
ATOM 699 N N . GLU A 1 92 ? -51.571 0.224 67.483 1.00 85.06 92 GLU A N 1
ATOM 700 C CA . GLU A 1 92 ? -51.241 -0.791 66.486 1.00 85.06 92 GLU A CA 1
ATOM 701 C C . GLU A 1 92 ? -51.339 -0.247 65.056 1.00 85.06 92 GLU A C 1
ATOM 703 O O . GLU A 1 92 ? -50.401 -0.403 64.273 1.00 85.06 92 GLU A O 1
ATOM 708 N N . THR A 1 93 ? -52.437 0.433 64.718 1.00 86.38 93 THR A N 1
ATOM 709 C CA . THR A 1 93 ? -52.622 1.035 63.386 1.00 86.38 93 THR A CA 1
ATOM 710 C C . THR A 1 93 ? -51.559 2.090 63.078 1.00 86.38 93 THR A C 1
ATOM 712 O O . THR A 1 93 ? -50.931 2.026 62.020 1.00 86.38 93 THR A O 1
ATOM 715 N N . ILE A 1 94 ? -51.274 2.991 64.024 1.00 87.00 94 ILE A N 1
ATOM 716 C CA . ILE A 1 94 ? -50.223 4.012 63.885 1.00 87.00 94 ILE A CA 1
ATOM 717 C C . ILE A 1 94 ? -48.849 3.355 63.715 1.00 87.00 94 ILE A C 1
ATOM 719 O O . ILE A 1 94 ? -48.054 3.756 62.862 1.00 87.00 94 ILE A O 1
ATOM 723 N N . LEU A 1 95 ? -48.550 2.327 64.509 1.00 85.31 95 LEU A N 1
ATOM 724 C CA . LEU A 1 95 ? -47.269 1.636 64.447 1.00 85.31 95 LEU A CA 1
ATOM 725 C C . LEU A 1 95 ? -47.087 0.919 63.108 1.00 85.31 95 LEU A C 1
ATOM 727 O O . LEU A 1 95 ? -46.034 1.058 62.488 1.00 85.31 95 LEU A O 1
ATOM 731 N N . ASN A 1 96 ? -48.117 0.215 62.638 1.00 86.12 96 ASN A N 1
ATOM 732 C CA . ASN A 1 96 ? -48.133 -0.419 61.322 1.00 86.12 96 ASN A CA 1
ATOM 733 C C . ASN A 1 96 ? -47.889 0.601 60.204 1.00 86.12 96 ASN A C 1
ATOM 735 O O . ASN A 1 96 ? -47.050 0.359 59.339 1.00 86.12 96 ASN A O 1
ATOM 739 N N . GLU A 1 97 ? -48.546 1.762 60.244 1.00 87.44 97 GLU A N 1
ATOM 740 C CA . GLU A 1 97 ? -48.370 2.816 59.240 1.00 87.44 97 GLU A CA 1
ATOM 741 C C . GLU A 1 97 ? -46.936 3.377 59.234 1.00 87.44 97 GLU A C 1
ATOM 743 O O . GLU A 1 97 ? -46.303 3.494 58.179 1.00 87.44 97 GLU A O 1
ATOM 748 N N . HIS A 1 98 ? -46.378 3.666 60.413 1.00 88.62 98 HIS A N 1
ATOM 749 C CA . HIS A 1 98 ? -45.012 4.175 60.535 1.00 88.62 98 HIS A CA 1
ATOM 750 C C . HIS A 1 98 ? -43.954 3.148 60.112 1.00 88.62 98 HIS A C 1
ATOM 752 O O . HIS A 1 98 ? -43.009 3.505 59.401 1.00 88.62 98 HIS A O 1
ATOM 758 N N . PHE A 1 99 ? -44.105 1.881 60.508 1.00 86.19 99 PHE A N 1
ATOM 759 C CA . PHE A 1 99 ? -43.204 0.807 60.085 1.00 86.19 99 PHE A CA 1
ATOM 760 C C . PHE A 1 99 ? -43.291 0.563 58.586 1.00 86.19 99 PHE A C 1
ATOM 762 O O . PHE A 1 99 ? -42.257 0.441 57.930 1.00 86.19 99 PHE A O 1
ATOM 769 N N . PHE A 1 100 ? -44.502 0.544 58.033 1.00 87.75 100 PHE A N 1
ATOM 770 C CA . PHE A 1 100 ? -44.713 0.392 56.604 1.00 87.75 100 PHE A CA 1
ATOM 771 C C . PHE A 1 100 ? -44.023 1.506 55.817 1.00 87.75 100 PHE A C 1
ATOM 773 O O . PHE A 1 100 ? -43.274 1.231 54.878 1.00 87.75 100 PHE A O 1
ATOM 780 N N . ARG A 1 101 ? -44.190 2.764 56.239 1.00 89.31 101 ARG A N 1
ATOM 781 C CA . ARG A 1 101 ? -43.527 3.912 55.614 1.00 89.31 101 ARG A CA 1
ATOM 782 C C . ARG A 1 101 ? -42.000 3.798 55.670 1.00 89.31 101 ARG A C 1
ATOM 784 O O . ARG A 1 101 ? -41.340 4.025 54.659 1.00 89.31 101 ARG A O 1
ATOM 791 N N . LEU A 1 102 ? -41.440 3.412 56.817 1.00 88.44 102 LEU A N 1
ATOM 792 C CA . LEU A 1 102 ? -39.990 3.280 56.993 1.00 88.44 102 LEU A CA 1
ATOM 793 C C . LEU A 1 102 ? -39.405 2.110 56.184 1.00 88.44 102 LEU A C 1
ATOM 795 O O . LEU A 1 102 ? -38.340 2.237 55.579 1.00 88.44 102 LEU A O 1
ATOM 799 N N . LEU A 1 103 ? -40.109 0.978 56.134 1.00 87.44 103 LEU A N 1
ATOM 800 C CA . LEU A 1 103 ? -39.737 -0.163 55.297 1.00 87.44 103 LEU A CA 1
ATOM 801 C C . LEU A 1 103 ? -39.791 0.192 53.813 1.00 87.44 103 LEU A C 1
ATOM 803 O O . LEU A 1 103 ? -38.886 -0.182 53.072 1.00 87.44 103 LEU A O 1
ATOM 807 N N . THR A 1 104 ? -40.805 0.950 53.400 1.00 88.75 104 THR A N 1
ATOM 808 C CA . THR A 1 104 ? -40.958 1.421 52.019 1.00 88.75 104 THR A CA 1
ATOM 809 C C . THR A 1 104 ? -39.801 2.336 51.620 1.00 88.75 104 THR A C 1
ATOM 811 O O . THR A 1 104 ? -39.201 2.135 50.567 1.00 88.75 104 THR A O 1
ATOM 814 N N . GLU A 1 105 ? -39.420 3.287 52.477 1.00 90.50 105 GLU A N 1
ATOM 815 C CA . GLU A 1 105 ? -38.278 4.179 52.236 1.00 90.50 105 GLU A CA 1
ATOM 816 C C . GLU A 1 105 ? -36.956 3.403 52.130 1.00 90.50 105 GLU A C 1
ATOM 818 O O . GLU A 1 105 ? -36.166 3.616 51.208 1.00 90.50 105 GLU A O 1
ATOM 823 N N . LYS A 1 106 ? -36.733 2.440 53.032 1.00 88.88 106 LYS A N 1
ATOM 824 C CA . LYS A 1 106 ? -35.530 1.601 53.010 1.00 88.88 106 LYS A CA 1
ATOM 825 C C . LYS A 1 106 ? -35.474 0.701 51.775 1.00 88.88 106 LYS A C 1
ATOM 827 O O . LYS A 1 106 ? -34.413 0.572 51.166 1.00 88.88 106 LYS A O 1
ATOM 832 N N . ALA A 1 107 ? -36.596 0.084 51.409 1.00 88.00 107 ALA A N 1
ATOM 833 C CA . ALA A 1 107 ? -36.697 -0.751 50.218 1.00 88.00 107 ALA A CA 1
ATOM 834 C C . ALA A 1 107 ? -36.453 0.075 48.949 1.00 88.00 107 ALA A C 1
ATOM 836 O O . ALA A 1 107 ? -35.708 -0.361 48.077 1.00 88.00 107 ALA A O 1
ATOM 837 N N . HIS A 1 108 ? -36.988 1.296 48.892 1.00 89.12 108 HIS A N 1
ATOM 838 C CA . HIS A 1 108 ? -36.746 2.219 47.790 1.00 89.12 108 HIS A CA 1
ATOM 839 C C . HIS A 1 108 ? -35.264 2.605 47.668 1.00 89.12 108 HIS A C 1
ATOM 841 O O . HIS A 1 108 ? -34.700 2.562 46.576 1.00 89.12 108 HIS A O 1
ATOM 847 N N . HIS A 1 109 ? -34.598 2.924 48.783 1.00 91.25 109 HIS A N 1
ATOM 848 C CA . HIS A 1 109 ? -33.164 3.221 48.769 1.00 91.25 109 HIS A CA 1
ATOM 849 C C . HIS A 1 109 ? -32.329 2.023 48.299 1.00 91.25 109 HIS A C 1
ATOM 851 O O . HIS A 1 109 ? -31.390 2.187 47.525 1.00 91.25 109 HIS A O 1
ATOM 857 N N . GLN A 1 110 ? -32.691 0.813 48.727 1.00 89.25 110 GLN A N 1
ATOM 858 C CA . GLN A 1 110 ? -32.017 -0.401 48.281 1.00 89.25 110 GLN A CA 1
ATOM 859 C C . GLN A 1 110 ? -32.207 -0.640 46.775 1.00 89.25 110 GLN A C 1
ATOM 861 O O . GLN A 1 110 ? -31.241 -0.961 46.093 1.00 89.25 110 GLN A O 1
ATOM 866 N N . GLU A 1 111 ? -33.410 -0.420 46.239 1.00 90.31 111 GLU A N 1
ATOM 867 C CA . GLU A 1 111 ? -33.665 -0.506 44.794 1.00 90.31 111 GLU A CA 1
ATOM 868 C C . GLU A 1 111 ? -32.849 0.502 43.989 1.00 90.31 111 GLU A C 1
ATOM 870 O O . GLU A 1 111 ? -32.318 0.158 42.936 1.00 90.31 111 GLU A O 1
ATOM 875 N N . LEU A 1 112 ? -32.718 1.733 44.484 1.00 91.62 112 LEU A N 1
ATOM 876 C CA . LEU A 1 112 ? -31.889 2.760 43.854 1.00 91.62 112 LEU A CA 1
ATOM 877 C C . LEU A 1 112 ? -30.416 2.340 43.791 1.00 91.62 112 LEU A C 1
ATOM 879 O O . LEU A 1 112 ? -29.786 2.492 42.746 1.00 91.62 112 LEU A O 1
ATOM 883 N N . VAL A 1 113 ? -29.880 1.787 44.882 1.00 93.00 113 VAL A N 1
ATOM 884 C CA . VAL A 1 113 ? -28.493 1.299 44.936 1.00 93.00 113 VAL A CA 1
ATOM 885 C C . VAL A 1 113 ? -28.296 0.099 44.008 1.00 93.00 113 VAL A C 1
ATOM 887 O O . VAL A 1 113 ? -27.318 0.059 43.260 1.00 93.00 113 VAL A O 1
ATOM 890 N N . ASP A 1 114 ? -29.227 -0.855 44.009 1.00 91.38 114 ASP A N 1
ATOM 891 C CA . ASP A 1 114 ? -29.181 -2.018 43.117 1.00 91.38 114 ASP A CA 1
ATOM 892 C C . ASP A 1 114 ? -29.234 -1.571 41.641 1.00 91.38 114 ASP A C 1
ATOM 894 O O . ASP A 1 114 ? -28.469 -2.057 40.799 1.00 91.38 114 ASP A O 1
ATOM 898 N N . LEU A 1 115 ? -30.083 -0.586 41.322 1.00 91.31 115 LEU A N 1
ATOM 899 C CA . LEU A 1 115 ? -30.169 0.009 39.990 1.00 91.31 115 LEU A CA 1
ATOM 900 C C . LEU A 1 115 ? -28.853 0.691 39.604 1.00 91.31 115 LEU A C 1
ATOM 902 O O . LEU A 1 115 ? -28.347 0.442 38.509 1.00 91.31 115 LEU A O 1
ATOM 906 N N . GLU A 1 116 ? -28.273 1.504 40.486 1.00 95.12 116 GLU A N 1
ATOM 907 C CA . GLU A 1 116 ? -26.991 2.176 40.256 1.00 95.12 116 GLU A CA 1
ATOM 908 C C . GLU A 1 116 ? -25.878 1.165 39.958 1.00 95.12 116 GLU A C 1
ATOM 910 O O . GLU A 1 116 ? -25.168 1.300 38.960 1.00 95.12 116 GLU A O 1
ATOM 915 N N . GLN A 1 117 ? -25.767 0.099 40.754 1.00 95.38 117 GLN A N 1
ATOM 916 C CA . GLN A 1 117 ? -24.782 -0.960 40.527 1.00 95.38 117 GLN A CA 1
ATOM 917 C C . GLN A 1 117 ? -24.993 -1.662 39.183 1.00 95.38 117 GLN A C 1
ATOM 919 O O . GLN A 1 117 ? -24.025 -1.936 38.461 1.00 95.38 117 GLN A O 1
ATOM 924 N N . SER A 1 118 ? -26.249 -1.921 38.811 1.00 95.44 118 SER A N 1
ATOM 925 C CA . SER A 1 118 ? -26.578 -2.511 37.512 1.00 95.44 118 SER A CA 1
ATOM 926 C C . SER A 1 118 ? -26.176 -1.592 36.352 1.00 95.44 118 SER A C 1
ATOM 928 O O . SER A 1 118 ? -25.622 -2.058 35.354 1.00 95.44 118 SER A O 1
ATOM 930 N N . LEU A 1 119 ? -26.379 -0.278 36.500 1.00 96.88 119 LEU A N 1
ATOM 931 C CA . LEU A 1 119 ? -26.015 0.721 35.501 1.00 96.88 119 LEU A CA 1
ATOM 932 C C . LEU A 1 119 ? -24.499 0.840 35.369 1.00 96.88 119 LEU A C 1
ATOM 934 O O . LEU A 1 119 ? -23.985 0.802 34.254 1.00 96.88 119 LEU A O 1
ATOM 938 N N . VAL A 1 120 ? -23.773 0.915 36.485 1.00 96.88 120 VAL A N 1
ATOM 939 C CA . VAL A 1 120 ? -22.303 0.945 36.487 1.00 96.88 120 VAL A CA 1
ATOM 940 C C . VAL A 1 120 ? -21.736 -0.302 35.808 1.00 96.88 120 VAL A C 1
ATOM 942 O O . VAL A 1 120 ? -20.834 -0.191 34.977 1.00 96.88 120 VAL A O 1
ATOM 945 N N . SER A 1 121 ? -22.302 -1.477 36.094 1.00 96.56 121 SER A N 1
ATOM 946 C CA . SER A 1 121 ? -21.879 -2.739 35.476 1.00 96.56 121 SER A CA 1
ATOM 947 C C . SER A 1 121 ? -22.097 -2.729 33.961 1.00 96.56 121 SER A C 1
ATOM 949 O O . SER A 1 121 ? -21.167 -3.011 33.205 1.00 96.56 121 SER A O 1
ATOM 951 N N . ARG A 1 122 ? -23.285 -2.308 33.503 1.00 96.25 122 ARG A N 1
ATOM 952 C CA . ARG A 1 122 ? -23.604 -2.178 32.070 1.00 96.25 122 ARG A CA 1
ATOM 953 C C . ARG A 1 122 ? -22.713 -1.155 31.364 1.00 96.25 122 ARG A C 1
ATOM 955 O O . ARG A 1 122 ? -22.277 -1.390 30.241 1.00 96.25 122 ARG A O 1
ATOM 962 N N . LEU A 1 123 ? -22.407 -0.029 32.009 1.00 96.56 123 LEU A N 1
ATOM 963 C CA . LEU A 1 123 ? -21.501 0.980 31.453 1.00 96.56 123 LEU A CA 1
ATOM 964 C C . LEU A 1 123 ? -20.069 0.453 31.330 1.00 96.56 123 LEU A C 1
ATOM 966 O O . LEU A 1 123 ? -19.384 0.753 30.351 1.00 96.56 123 LEU A O 1
ATOM 970 N N . MET A 1 124 ? -19.609 -0.335 32.303 1.00 97.25 124 MET A N 1
ATOM 971 C CA . MET A 1 124 ? -18.282 -0.941 32.261 1.00 97.25 124 MET A CA 1
ATOM 972 C C . MET A 1 124 ? -18.179 -2.000 31.162 1.00 97.25 124 MET A C 1
ATOM 974 O O . MET A 1 124 ? -17.194 -2.004 30.425 1.00 97.25 124 MET A O 1
ATOM 978 N N . GLU A 1 125 ? -19.206 -2.833 30.999 1.00 96.06 125 GLU A N 1
ATOM 979 C CA . GLU A 1 125 ? -19.310 -3.786 29.891 1.00 96.06 125 GLU A CA 1
ATOM 980 C C . GLU A 1 125 ? -19.296 -3.065 28.537 1.00 96.06 125 GLU A C 1
ATOM 982 O O . GLU A 1 125 ? -18.457 -3.362 27.687 1.00 96.06 125 GLU A O 1
ATOM 987 N N . MET A 1 126 ? -20.123 -2.027 28.372 1.00 97.38 126 MET A N 1
ATOM 988 C CA . MET A 1 126 ? -20.153 -1.218 27.150 1.00 97.38 126 MET A CA 1
ATOM 989 C C . MET A 1 126 ? -18.788 -0.587 26.842 1.00 97.38 126 MET A C 1
ATOM 991 O O . MET A 1 126 ? -18.359 -0.542 25.687 1.00 97.38 126 MET A O 1
ATOM 995 N N . LYS A 1 127 ? -18.078 -0.106 27.868 1.00 97.88 127 LYS A N 1
ATOM 996 C CA . LYS A 1 127 ? -16.727 0.439 27.712 1.00 97.88 127 LYS A CA 1
ATOM 997 C C . LYS A 1 127 ? -15.738 -0.634 27.253 1.00 97.88 127 LYS A C 1
ATOM 999 O O . LYS A 1 127 ? -14.976 -0.378 26.324 1.00 97.88 127 LYS A O 1
ATOM 1004 N N . MET A 1 128 ? -15.761 -1.819 27.866 1.00 97.75 128 MET A N 1
ATOM 1005 C CA . MET A 1 128 ? -14.909 -2.939 27.453 1.00 97.75 128 MET A CA 1
ATOM 1006 C C . MET A 1 128 ? -15.196 -3.364 26.010 1.00 97.75 128 MET A C 1
ATOM 1008 O O . MET A 1 128 ? -14.262 -3.608 25.247 1.00 97.75 128 MET A O 1
ATOM 1012 N N . ASP A 1 129 ? -16.464 -3.387 25.606 1.00 98.00 129 ASP A N 1
ATOM 1013 C CA . ASP A 1 129 ? -16.865 -3.681 24.232 1.00 98.00 129 ASP A CA 1
ATOM 1014 C C . ASP A 1 129 ? -16.372 -2.625 23.242 1.00 98.00 129 ASP A C 1
ATOM 1016 O O . ASP A 1 129 ? -15.873 -2.963 22.163 1.00 98.00 129 ASP A O 1
ATOM 1020 N N . MET A 1 130 ? -16.465 -1.345 23.601 1.00 97.06 130 MET A N 1
ATOM 1021 C CA . MET A 1 130 ? -15.926 -0.255 22.791 1.00 97.06 130 MET A CA 1
ATOM 1022 C C . MET A 1 130 ? -14.405 -0.379 22.634 1.00 97.06 130 MET A C 1
ATOM 1024 O O . MET A 1 130 ? -13.898 -0.271 21.516 1.00 97.06 130 MET A O 1
ATOM 1028 N N . ASP A 1 131 ? -13.681 -0.654 23.721 1.00 97.88 131 ASP A N 1
ATOM 1029 C CA . ASP A 1 131 ? -12.230 -0.851 23.691 1.00 97.88 131 ASP A CA 1
ATOM 1030 C C . ASP A 1 131 ? -11.854 -2.073 22.836 1.00 97.88 131 ASP A C 1
ATOM 1032 O O . ASP A 1 131 ? -10.973 -1.983 21.978 1.00 97.88 131 ASP A O 1
ATOM 1036 N N . ARG A 1 132 ? -12.595 -3.182 22.958 1.00 97.00 132 ARG A N 1
ATOM 1037 C CA . ARG A 1 132 ? -12.410 -4.379 22.126 1.00 97.00 132 ARG A CA 1
ATOM 1038 C C . ARG A 1 132 ? -12.642 -4.090 20.645 1.00 97.00 132 ARG A C 1
ATOM 1040 O O . ARG A 1 132 ? -11.858 -4.536 19.807 1.00 97.00 132 ARG A O 1
ATOM 1047 N N . ARG A 1 133 ? -13.693 -3.338 20.302 1.00 97.19 133 ARG A N 1
ATOM 1048 C CA . ARG A 1 133 ? -13.966 -2.919 18.916 1.00 97.19 133 ARG A CA 1
ATOM 1049 C C . ARG A 1 133 ? -12.866 -2.014 18.380 1.00 97.19 133 ARG A C 1
ATOM 1051 O O . ARG A 1 133 ? -12.446 -2.184 17.238 1.00 97.19 133 ARG A O 1
ATOM 1058 N N . ARG A 1 134 ? -12.376 -1.080 19.196 1.00 97.44 134 ARG A N 1
ATOM 1059 C CA . ARG A 1 134 ? -11.268 -0.194 18.829 1.00 97.44 134 ARG A CA 1
ATOM 1060 C C . ARG A 1 134 ? -9.996 -0.989 18.544 1.00 97.44 134 ARG A C 1
ATOM 1062 O O . ARG A 1 134 ? -9.331 -0.726 17.543 1.00 97.44 134 ARG A O 1
ATOM 1069 N N . ASP A 1 135 ? -9.675 -1.970 19.378 1.00 97.31 135 ASP A N 1
ATOM 1070 C CA . ASP A 1 135 ? -8.485 -2.800 19.194 1.00 97.31 135 ASP A CA 1
ATOM 1071 C C . ASP A 1 135 ? -8.618 -3.694 17.953 1.00 97.31 135 ASP A C 1
ATOM 1073 O O . ASP A 1 135 ? -7.696 -3.757 17.141 1.00 97.31 135 ASP A O 1
ATOM 1077 N N . GLN A 1 136 ? -9.793 -4.289 17.725 1.00 97.56 136 GLN A N 1
ATOM 1078 C CA . GLN A 1 136 ? -10.087 -5.025 16.491 1.00 97.56 136 GLN A CA 1
ATOM 1079 C C . GLN A 1 136 ? -9.957 -4.144 15.245 1.00 97.56 136 GLN A C 1
ATOM 1081 O O . GLN A 1 136 ? -9.358 -4.570 14.257 1.00 97.56 136 GLN A O 1
ATOM 1086 N N . PHE A 1 137 ? -10.492 -2.922 15.286 1.00 97.94 137 PHE A N 1
ATOM 1087 C CA . PHE A 1 137 ? -10.365 -1.957 14.197 1.00 97.94 137 PHE A CA 1
ATOM 1088 C C . PHE A 1 137 ? -8.898 -1.621 13.924 1.00 97.94 137 PHE A C 1
ATOM 1090 O O . PHE A 1 137 ? -8.458 -1.686 12.780 1.00 97.94 137 PHE A O 1
ATOM 1097 N N . LYS A 1 138 ? -8.115 -1.339 14.972 1.00 96.81 138 LYS A N 1
ATOM 1098 C CA . LYS A 1 138 ? -6.680 -1.064 14.851 1.00 96.81 138 LYS A CA 1
ATOM 1099 C C . LYS A 1 138 ? -5.934 -2.234 14.208 1.00 96.81 138 LYS A C 1
ATOM 1101 O O . LYS A 1 138 ? -5.124 -2.010 13.314 1.00 96.81 138 LYS A O 1
ATOM 1106 N N . THR A 1 139 ? -6.210 -3.467 14.630 1.00 97.50 139 THR A N 1
ATOM 1107 C CA . THR A 1 139 ? -5.582 -4.662 14.049 1.00 97.50 139 THR A CA 1
ATOM 1108 C C . THR A 1 139 ? -5.946 -4.833 12.578 1.00 97.50 139 THR A C 1
ATOM 1110 O O . THR A 1 139 ? -5.052 -5.044 11.762 1.00 97.50 139 THR A O 1
ATOM 1113 N N . ARG A 1 140 ? -7.230 -4.690 12.219 1.00 96.81 140 ARG A N 1
ATOM 1114 C CA . ARG A 1 140 ? -7.674 -4.766 10.818 1.00 96.81 140 ARG A CA 1
ATOM 1115 C C . ARG A 1 140 ? -7.021 -3.691 9.959 1.00 96.81 140 ARG A C 1
ATOM 1117 O O . ARG A 1 140 ? -6.494 -4.006 8.902 1.00 96.81 140 ARG A O 1
ATOM 1124 N N . PHE A 1 141 ? -6.979 -2.456 10.448 1.00 97.19 141 PHE A N 1
ATOM 1125 C CA . PHE A 1 141 ? -6.356 -1.346 9.737 1.00 97.19 141 PHE A CA 1
ATOM 1126 C C . PHE A 1 141 ? -4.863 -1.589 9.470 1.00 97.19 141 PHE A C 1
ATOM 1128 O O . PHE A 1 141 ? -4.379 -1.341 8.370 1.00 97.19 141 PHE A O 1
ATOM 1135 N N . VAL A 1 142 ? -4.123 -2.115 10.454 1.00 97.12 142 VAL A N 1
ATOM 1136 C CA . VAL A 1 142 ? -2.707 -2.477 10.267 1.00 97.12 142 VAL A CA 1
ATOM 1137 C C . VAL A 1 142 ? -2.553 -3.586 9.223 1.00 97.12 142 VAL A C 1
ATOM 1139 O O . VAL A 1 142 ? -1.683 -3.484 8.362 1.00 97.12 142 VAL A O 1
ATOM 1142 N N . GLN A 1 143 ? -3.410 -4.608 9.265 1.00 97.31 143 GLN A N 1
ATOM 1143 C CA . GLN A 1 143 ? -3.391 -5.705 8.298 1.00 97.31 143 GLN A CA 1
ATOM 1144 C C . GLN A 1 143 ? -3.700 -5.220 6.873 1.00 97.31 143 GLN A C 1
ATOM 1146 O O . GLN A 1 143 ? -3.004 -5.590 5.931 1.00 97.31 143 GLN A O 1
ATOM 1151 N N . GLU A 1 144 ? -4.704 -4.359 6.705 1.00 97.00 144 GLU A N 1
ATOM 1152 C CA . GLU A 1 144 ? -5.042 -3.750 5.413 1.00 97.00 144 GLU A CA 1
ATOM 1153 C C . GLU A 1 144 ? -3.900 -2.881 4.878 1.00 97.00 144 GLU A C 1
ATOM 1155 O O . GLU A 1 144 ? -3.558 -2.965 3.700 1.00 97.00 144 GLU A O 1
ATOM 1160 N N . MET A 1 145 ? -3.255 -2.097 5.744 1.00 96.25 145 MET A N 1
ATOM 1161 C CA . MET A 1 145 ? -2.077 -1.305 5.383 1.00 96.25 145 MET A CA 1
ATOM 1162 C C . MET A 1 145 ? -0.900 -2.175 4.933 1.00 96.25 145 MET A C 1
ATOM 1164 O O . MET A 1 145 ? -0.184 -1.811 3.998 1.00 96.25 145 MET A O 1
ATOM 1168 N N . GLU A 1 146 ? -0.686 -3.321 5.577 1.00 95.94 146 GLU A N 1
ATOM 1169 C CA . GLU A 1 146 ? 0.352 -4.270 5.180 1.00 95.94 146 GLU A CA 1
ATOM 1170 C C . GLU A 1 146 ? 0.042 -4.896 3.817 1.00 95.94 146 GLU A C 1
ATOM 1172 O O . GLU A 1 146 ? 0.898 -4.879 2.931 1.00 95.94 146 GLU A O 1
ATOM 1177 N N . ILE A 1 147 ? -1.200 -5.338 3.602 1.00 96.25 147 ILE A N 1
ATOM 1178 C CA . ILE A 1 147 ? -1.668 -5.845 2.306 1.00 96.25 147 ILE A CA 1
ATOM 1179 C C . ILE A 1 147 ? -1.474 -4.778 1.220 1.00 96.25 147 ILE A C 1
ATOM 1181 O O . ILE A 1 147 ? -0.855 -5.046 0.190 1.00 96.25 147 ILE A O 1
ATOM 1185 N N . TYR A 1 148 ? -1.899 -3.538 1.467 1.00 96.56 148 TYR A N 1
ATOM 1186 C CA . TYR A 1 148 ? -1.717 -2.431 0.530 1.00 96.56 148 TYR A CA 1
ATOM 1187 C C . TYR A 1 148 ? -0.239 -2.183 0.199 1.00 96.56 148 TYR A C 1
ATOM 1189 O O . TYR A 1 148 ? 0.127 -2.041 -0.969 1.00 96.56 148 TYR A O 1
ATOM 1197 N N . LYS A 1 149 ? 0.639 -2.197 1.208 1.00 95.38 149 LYS A N 1
ATOM 1198 C CA . LYS A 1 149 ? 2.087 -2.066 1.008 1.00 95.38 149 LYS A CA 1
ATOM 1199 C C . LYS A 1 149 ? 2.641 -3.188 0.129 1.00 95.38 149 LYS A C 1
ATOM 1201 O O . LYS A 1 149 ? 3.447 -2.910 -0.757 1.00 95.38 149 LYS A O 1
ATOM 1206 N N . THR A 1 150 ? 2.220 -4.435 0.351 1.00 94.81 150 THR A N 1
ATOM 1207 C CA . THR A 1 150 ? 2.661 -5.564 -0.484 1.00 94.81 150 THR A CA 1
ATOM 1208 C C . THR A 1 150 ? 2.187 -5.425 -1.927 1.00 94.81 150 THR A C 1
ATOM 1210 O O . THR A 1 150 ? 2.984 -5.631 -2.840 1.00 94.81 150 THR A O 1
ATOM 1213 N N . HIS A 1 151 ? 0.947 -4.979 -2.150 1.00 95.62 151 HIS A N 1
ATOM 1214 C CA . HIS A 1 151 ? 0.440 -4.698 -3.492 1.00 95.62 151 HIS A CA 1
ATOM 1215 C C . HIS A 1 151 ? 1.222 -3.587 -4.186 1.00 95.62 151 HIS A C 1
ATOM 1217 O O . HIS A 1 151 ? 1.558 -3.735 -5.357 1.00 95.62 151 HIS A O 1
ATOM 1223 N N . LEU A 1 152 ? 1.568 -2.512 -3.473 1.00 95.12 152 LEU A N 1
ATOM 1224 C CA . LEU A 1 152 ? 2.369 -1.428 -4.035 1.00 95.12 152 LEU A CA 1
ATOM 1225 C C . LEU A 1 152 ? 3.769 -1.915 -4.437 1.00 95.12 152 LEU A C 1
ATOM 1227 O O . LEU A 1 152 ? 4.233 -1.605 -5.528 1.00 95.12 152 LEU A O 1
ATOM 1231 N N . MET A 1 153 ? 4.423 -2.718 -3.591 1.00 93.88 153 MET A N 1
ATOM 1232 C CA . MET A 1 153 ? 5.723 -3.321 -3.913 1.00 93.88 153 MET A CA 1
ATOM 1233 C C . MET A 1 153 ? 5.635 -4.269 -5.112 1.00 93.88 153 MET A C 1
ATOM 1235 O O . MET A 1 153 ? 6.512 -4.267 -5.974 1.00 93.88 153 MET A O 1
ATOM 1239 N N . GLN A 1 154 ? 4.566 -5.062 -5.195 1.00 94.69 154 GLN A N 1
ATOM 1240 C CA . GLN A 1 154 ? 4.331 -5.944 -6.331 1.00 94.69 154 GLN A CA 1
ATOM 1241 C C . GLN A 1 154 ? 4.103 -5.142 -7.616 1.00 94.69 154 GLN A C 1
ATOM 1243 O O . GLN A 1 154 ? 4.725 -5.447 -8.631 1.00 94.69 154 GLN A O 1
ATOM 1248 N N . GLN A 1 155 ? 3.275 -4.099 -7.571 1.00 94.38 155 GLN A N 1
ATOM 1249 C CA . GLN A 1 155 ? 3.033 -3.212 -8.705 1.00 94.38 155 GLN A CA 1
ATOM 1250 C C . GLN A 1 155 ? 4.323 -2.527 -9.168 1.00 94.38 155 GLN A C 1
ATOM 1252 O O . GLN A 1 155 ? 4.600 -2.508 -10.365 1.00 94.38 155 GLN A O 1
ATOM 1257 N N . ASP A 1 156 ? 5.130 -2.014 -8.239 1.00 94.31 156 ASP A N 1
ATOM 1258 C CA . ASP A 1 156 ? 6.415 -1.387 -8.551 1.00 94.31 156 ASP A CA 1
ATOM 1259 C C . ASP A 1 156 ? 7.358 -2.395 -9.228 1.00 94.31 156 ASP A C 1
ATOM 1261 O O . ASP A 1 156 ? 7.865 -2.145 -10.321 1.00 94.31 156 ASP A O 1
ATOM 1265 N N . SER A 1 157 ? 7.481 -3.604 -8.670 1.00 93.19 157 SER A N 1
ATOM 1266 C CA . SER A 1 157 ? 8.291 -4.674 -9.266 1.00 93.19 157 SER A CA 1
ATOM 1267 C C . SER A 1 157 ? 7.819 -5.086 -10.666 1.00 93.19 157 SER A C 1
ATOM 1269 O O . SER A 1 157 ? 8.640 -5.276 -11.562 1.00 93.19 157 SER A O 1
ATOM 1271 N N . GLN A 1 158 ? 6.503 -5.172 -10.885 1.00 93.06 158 GLN A N 1
ATOM 1272 C CA . GLN A 1 158 ? 5.922 -5.485 -12.190 1.00 93.06 158 GLN A CA 1
ATOM 1273 C C . GLN A 1 158 ? 6.179 -4.365 -13.193 1.00 93.06 158 GLN A C 1
ATOM 1275 O O . GLN A 1 158 ? 6.551 -4.635 -14.332 1.00 93.06 158 GLN A O 1
ATOM 1280 N N . SER A 1 159 ? 6.033 -3.112 -12.764 1.00 92.56 159 SER A N 1
ATOM 1281 C CA . SER A 1 159 ? 6.324 -1.954 -13.603 1.00 92.56 159 SER A CA 1
ATOM 1282 C C . SER A 1 159 ? 7.799 -1.909 -14.006 1.00 92.56 159 SER A C 1
ATOM 1284 O O . SER A 1 159 ? 8.112 -1.700 -15.176 1.00 92.56 159 SER A O 1
ATOM 1286 N N . HIS A 1 160 ? 8.711 -2.209 -13.077 1.00 93.56 160 HIS A N 1
ATOM 1287 C CA . HIS A 1 160 ? 10.140 -2.281 -13.353 1.00 93.56 160 HIS A CA 1
ATOM 1288 C C . HIS A 1 160 ? 10.468 -3.411 -14.337 1.00 93.56 160 HIS A C 1
ATOM 1290 O O . HIS A 1 160 ? 11.257 -3.215 -15.260 1.00 93.56 160 HIS A O 1
ATOM 1296 N N . LEU A 1 161 ? 9.853 -4.587 -14.170 1.00 93.69 161 LEU A N 1
ATOM 1297 C CA . LEU A 1 161 ? 10.007 -5.705 -15.105 1.00 93.69 161 LEU A CA 1
ATOM 1298 C C . LEU A 1 161 ? 9.523 -5.335 -16.508 1.00 93.69 161 LEU A C 1
ATOM 1300 O O . LEU A 1 161 ? 10.256 -5.550 -17.467 1.00 93.69 161 LEU A O 1
ATOM 1304 N N . MET A 1 162 ? 8.351 -4.708 -16.619 1.00 93.56 162 MET A N 1
ATOM 1305 C CA . MET A 1 162 ? 7.802 -4.251 -17.897 1.00 93.56 162 MET A CA 1
ATOM 1306 C C . MET A 1 162 ? 8.721 -3.224 -18.576 1.00 93.56 162 MET A C 1
ATOM 1308 O O . MET A 1 162 ? 8.960 -3.292 -19.779 1.00 93.56 162 MET A O 1
ATOM 1312 N N . VAL A 1 163 ? 9.288 -2.283 -17.813 1.00 93.81 163 VAL A N 1
ATOM 1313 C CA . VAL A 1 163 ? 10.266 -1.318 -18.340 1.00 93.81 163 VAL A CA 1
ATOM 1314 C C . VAL A 1 163 ? 11.531 -2.025 -18.827 1.00 93.81 163 VAL A C 1
ATOM 1316 O O . VAL A 1 163 ? 12.031 -1.700 -19.902 1.00 93.81 163 VAL A O 1
ATOM 1319 N N . MET A 1 164 ? 12.046 -2.998 -18.073 1.00 92.19 164 MET A N 1
ATOM 1320 C CA . MET A 1 164 ? 13.229 -3.765 -18.474 1.00 92.19 164 MET A CA 1
ATOM 1321 C C . MET A 1 164 ? 12.987 -4.603 -19.728 1.00 92.19 164 MET A C 1
ATOM 1323 O O . MET A 1 164 ? 13.856 -4.644 -20.598 1.00 92.19 164 MET A O 1
ATOM 1327 N N . GLU A 1 165 ? 11.813 -5.217 -19.851 1.00 94.50 165 GLU A N 1
ATOM 1328 C CA . GLU A 1 165 ? 11.391 -5.939 -21.052 1.00 94.50 165 GLU A CA 1
ATOM 1329 C C . GLU A 1 165 ? 11.351 -5.003 -22.264 1.00 94.50 165 GLU A C 1
ATOM 1331 O O . GLU A 1 165 ? 12.019 -5.264 -23.260 1.00 94.50 165 GLU A O 1
ATOM 1336 N N . HIS A 1 166 ? 10.704 -3.840 -22.147 1.00 93.00 166 HIS A N 1
ATOM 1337 C CA . HIS A 1 166 ? 10.687 -2.847 -23.224 1.00 93.00 166 HIS A CA 1
ATOM 1338 C C . HIS A 1 166 ? 12.083 -2.344 -23.609 1.00 93.00 166 HIS A C 1
ATOM 1340 O O . HIS A 1 166 ? 12.363 -2.140 -24.792 1.00 93.00 166 HIS A O 1
ATOM 1346 N N . ILE A 1 167 ? 12.973 -2.138 -22.634 1.00 94.38 167 ILE A N 1
ATOM 1347 C CA . ILE A 1 167 ? 14.363 -1.761 -22.910 1.00 94.38 167 ILE A CA 1
ATOM 1348 C C . ILE A 1 167 ? 15.069 -2.890 -23.664 1.00 94.38 167 ILE A C 1
ATOM 1350 O O . ILE A 1 167 ? 15.699 -2.617 -24.685 1.00 94.38 167 ILE A O 1
ATOM 1354 N N . SER A 1 168 ? 14.942 -4.136 -23.206 1.00 95.06 168 SER A N 1
ATOM 1355 C CA . SER A 1 168 ? 15.512 -5.311 -23.870 1.00 95.06 168 SER A CA 1
ATOM 1356 C C . SER A 1 168 ? 15.013 -5.437 -25.313 1.00 95.06 168 SER A C 1
ATOM 1358 O O . SER A 1 168 ? 15.823 -5.488 -26.238 1.00 95.06 168 SER A O 1
ATOM 1360 N N . ASP A 1 169 ? 13.701 -5.379 -25.529 1.00 95.38 169 ASP A N 1
ATOM 1361 C CA . ASP A 1 169 ? 13.088 -5.459 -26.857 1.00 95.38 169 ASP A CA 1
ATOM 1362 C C . ASP A 1 169 ? 13.553 -4.323 -27.769 1.00 95.38 169 ASP A C 1
ATOM 1364 O O . ASP A 1 169 ? 13.880 -4.540 -28.937 1.00 95.38 169 ASP A O 1
ATOM 1368 N N . SER A 1 170 ? 13.646 -3.101 -27.236 1.00 92.88 170 SER A N 1
ATOM 1369 C CA . SER A 1 170 ? 14.154 -1.959 -27.997 1.00 92.88 170 SER A CA 1
ATOM 1370 C C . SER A 1 170 ? 15.625 -2.132 -28.386 1.00 92.88 170 SER A C 1
ATOM 1372 O O . SER A 1 170 ? 16.006 -1.774 -29.499 1.00 92.88 170 SER A O 1
ATOM 1374 N N . GLN A 1 171 ? 16.452 -2.720 -27.514 1.00 94.50 171 GLN A N 1
ATOM 1375 C CA . GLN A 1 171 ? 17.848 -3.018 -27.824 1.00 94.50 171 GLN A CA 1
ATOM 1376 C C . GLN A 1 171 ? 17.955 -4.079 -28.917 1.00 94.50 171 GLN A C 1
ATOM 1378 O O . GLN A 1 171 ? 18.723 -3.880 -29.857 1.00 94.50 171 GLN A O 1
ATOM 1383 N N . VAL A 1 172 ? 17.151 -5.144 -28.844 1.00 95.19 172 VAL A N 1
ATOM 1384 C CA . VAL A 1 172 ? 17.088 -6.178 -29.888 1.00 95.19 172 VAL A CA 1
ATOM 1385 C C . VAL A 1 172 ? 16.660 -5.568 -31.226 1.00 95.19 172 VAL A C 1
ATOM 1387 O O . VAL A 1 172 ? 17.350 -5.734 -32.232 1.00 95.19 172 VAL A O 1
ATOM 1390 N N . ALA A 1 173 ? 15.600 -4.757 -31.238 1.00 95.31 173 ALA A N 1
ATOM 1391 C CA . ALA A 1 173 ? 15.145 -4.071 -32.444 1.00 95.31 173 ALA A CA 1
ATOM 1392 C C . ALA A 1 173 ? 16.222 -3.140 -33.033 1.00 95.31 173 ALA A C 1
ATOM 1394 O O . ALA A 1 173 ? 16.416 -3.089 -34.249 1.00 95.31 173 ALA A O 1
ATOM 1395 N N . LEU A 1 174 ? 16.967 -2.418 -32.188 1.00 95.56 174 LEU A N 1
ATOM 1396 C CA . LEU A 1 174 ? 18.086 -1.584 -32.633 1.00 95.56 174 LEU A CA 1
ATOM 1397 C C . LEU A 1 174 ? 19.234 -2.420 -33.207 1.00 95.56 174 LEU A C 1
ATOM 1399 O O . LEU A 1 174 ? 19.833 -2.017 -34.209 1.00 95.56 174 LEU A O 1
ATOM 1403 N N . THR A 1 175 ? 19.543 -3.572 -32.608 1.00 96.31 175 THR A N 1
ATOM 1404 C CA . THR A 1 175 ? 20.560 -4.480 -33.146 1.00 96.31 175 THR A CA 1
ATOM 1405 C C . THR A 1 175 ? 20.143 -5.066 -34.488 1.00 96.31 175 THR A C 1
ATOM 1407 O O . THR A 1 175 ? 20.959 -5.064 -35.408 1.00 96.31 175 THR A O 1
ATOM 1410 N N . ASP A 1 176 ? 18.8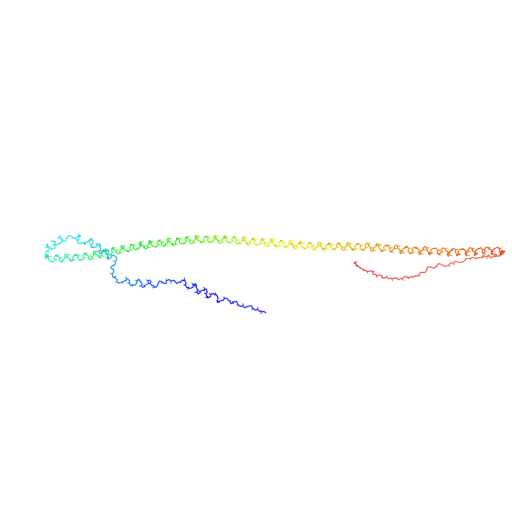76 -5.446 -34.658 1.00 96.00 176 ASP A N 1
ATOM 1411 C CA . ASP A 1 176 ? 18.351 -5.955 -35.927 1.00 96.00 176 ASP A CA 1
ATOM 1412 C C . ASP A 1 176 ? 18.423 -4.894 -37.028 1.00 96.00 176 ASP A C 1
ATOM 1414 O O . ASP A 1 176 ? 18.853 -5.175 -38.148 1.00 96.00 176 ASP A O 1
ATOM 1418 N N . ILE A 1 177 ? 18.079 -3.642 -36.708 1.00 95.75 177 ILE A N 1
ATOM 1419 C CA . ILE A 1 177 ? 18.211 -2.514 -37.640 1.00 95.75 177 ILE A CA 1
ATOM 1420 C C . ILE A 1 177 ? 19.678 -2.289 -38.020 1.00 95.75 177 ILE A C 1
ATOM 1422 O O . ILE A 1 177 ? 19.973 -2.035 -39.191 1.00 95.75 177 ILE A O 1
ATOM 1426 N N . ARG A 1 178 ? 20.609 -2.371 -37.059 1.00 96.75 178 ARG A N 1
ATOM 1427 C CA . ARG A 1 178 ? 22.046 -2.238 -37.334 1.00 96.75 178 ARG A CA 1
ATOM 1428 C C . ARG A 1 178 ? 22.526 -3.351 -38.263 1.00 96.75 178 ARG A C 1
ATOM 1430 O O . ARG A 1 178 ? 23.105 -3.032 -39.294 1.00 96.75 178 ARG A O 1
ATOM 1437 N N . ILE A 1 179 ? 22.215 -4.610 -37.960 1.00 95.94 179 ILE A N 1
ATOM 1438 C CA . ILE A 1 179 ? 22.584 -5.761 -38.797 1.00 95.94 179 ILE A CA 1
ATOM 1439 C C . ILE A 1 179 ? 21.998 -5.605 -40.205 1.00 95.94 179 ILE A C 1
ATOM 1441 O O . ILE A 1 179 ? 22.707 -5.760 -41.195 1.00 95.94 179 ILE A O 1
ATOM 1445 N N . ALA A 1 180 ? 20.723 -5.228 -40.319 1.00 95.69 180 ALA A N 1
ATOM 1446 C CA . ALA A 1 180 ? 20.083 -5.006 -41.612 1.00 95.69 180 ALA A CA 1
ATOM 1447 C C . ALA A 1 180 ? 20.739 -3.865 -42.411 1.00 95.69 180 ALA A C 1
ATOM 1449 O O . ALA A 1 180 ? 20.812 -3.929 -43.640 1.00 95.69 180 ALA A O 1
ATOM 1450 N N . ASN A 1 181 ? 21.209 -2.811 -41.739 1.00 96.06 181 ASN A N 1
ATOM 1451 C CA . ASN A 1 181 ? 21.941 -1.726 -42.386 1.00 96.06 181 ASN A CA 1
ATOM 1452 C C . ASN A 1 181 ? 23.344 -2.156 -42.817 1.00 96.06 181 ASN A C 1
ATOM 1454 O O . ASN A 1 181 ? 23.744 -1.805 -43.927 1.00 96.06 181 ASN A O 1
ATOM 1458 N N . ASP A 1 182 ? 24.048 -2.926 -41.992 1.00 96.50 182 ASP A N 1
ATOM 1459 C CA . ASP A 1 182 ? 25.384 -3.442 -42.295 1.00 96.50 182 ASP A CA 1
ATOM 1460 C C . ASP A 1 182 ? 25.343 -4.419 -43.482 1.00 96.50 182 ASP A C 1
ATOM 1462 O O . ASP A 1 182 ? 26.121 -4.292 -44.422 1.00 96.50 182 ASP A O 1
ATOM 1466 N N . LEU A 1 183 ? 24.340 -5.297 -43.549 1.00 95.62 183 LEU A N 1
ATOM 1467 C CA . LEU A 1 183 ? 24.129 -6.161 -44.718 1.00 95.62 183 LEU A CA 1
ATOM 1468 C C . LEU A 1 183 ? 23.879 -5.348 -46.001 1.00 95.62 183 LEU A C 1
ATOM 1470 O O . LEU A 1 183 ? 24.413 -5.653 -47.066 1.00 95.62 183 LEU A O 1
ATOM 1474 N N . LYS A 1 184 ? 23.099 -4.262 -45.916 1.00 95.62 184 LYS A N 1
ATOM 1475 C CA . LYS A 1 184 ? 22.850 -3.365 -47.062 1.00 95.62 184 LYS A CA 1
ATOM 1476 C C . LYS A 1 184 ? 24.074 -2.542 -47.461 1.00 95.62 184 LYS A C 1
ATOM 1478 O O . LYS A 1 184 ? 24.134 -2.046 -48.592 1.00 95.62 184 LYS A O 1
ATOM 1483 N N . THR A 1 185 ? 24.999 -2.261 -46.545 1.00 95.81 185 THR A N 1
ATOM 1484 C CA . THR A 1 185 ? 26.254 -1.578 -46.889 1.00 95.81 185 THR A CA 1
ATOM 1485 C C . THR A 1 185 ? 27.222 -2.557 -47.535 1.00 95.81 185 THR A C 1
ATOM 1487 O O . THR A 1 185 ? 27.780 -2.210 -48.574 1.00 95.81 185 THR A O 1
ATOM 1490 N N . GLU A 1 186 ? 27.332 -3.778 -47.014 1.00 96.25 186 GLU A N 1
ATOM 1491 C CA . GLU A 1 186 ? 28.113 -4.869 -47.601 1.00 96.25 186 GLU A CA 1
ATOM 1492 C C . GLU A 1 186 ? 27.654 -5.180 -49.033 1.00 96.25 186 GLU A C 1
ATOM 1494 O O . GLU A 1 186 ? 28.457 -5.106 -49.961 1.00 96.25 186 GLU A O 1
ATOM 1499 N N . GLU A 1 187 ? 26.348 -5.354 -49.266 1.00 96.81 187 GLU A N 1
ATOM 1500 C CA . GLU A 1 187 ? 25.799 -5.589 -50.612 1.00 96.81 187 GLU A CA 1
ATOM 1501 C C . GLU A 1 187 ? 26.175 -4.460 -51.595 1.00 96.81 187 GLU A C 1
ATOM 1503 O O . GLU A 1 187 ? 26.496 -4.687 -52.767 1.00 96.81 187 GLU A O 1
ATOM 1508 N N . ARG A 1 188 ? 26.156 -3.202 -51.132 1.00 93.75 188 ARG A N 1
ATOM 1509 C CA . ARG A 1 188 ? 26.584 -2.057 -51.950 1.00 93.75 188 ARG A CA 1
ATOM 1510 C C . ARG A 1 188 ? 28.085 -2.083 -52.218 1.00 93.75 188 ARG A C 1
ATOM 1512 O O . ARG A 1 188 ? 28.488 -1.752 -53.332 1.00 93.75 188 ARG A O 1
ATOM 1519 N N . GLN A 1 189 ? 28.901 -2.471 -51.243 1.00 96.12 189 GLN A N 1
ATOM 1520 C CA . GLN A 1 189 ? 30.347 -2.597 -51.415 1.00 96.12 189 GLN A CA 1
ATOM 1521 C C . GLN A 1 189 ? 30.700 -3.705 -52.410 1.00 96.12 189 GLN A C 1
ATOM 1523 O O . GLN A 1 189 ? 31.516 -3.469 -53.301 1.00 96.12 189 GLN A O 1
ATOM 1528 N N . GLU A 1 190 ? 30.036 -4.859 -52.352 1.00 95.38 190 GLU A N 1
ATOM 1529 C CA . GLU A 1 190 ? 30.208 -5.932 -53.336 1.00 95.38 190 GLU A CA 1
ATOM 1530 C C . GLU A 1 190 ? 29.821 -5.474 -54.750 1.00 95.38 190 GLU A C 1
ATOM 1532 O O . GLU A 1 190 ? 30.553 -5.706 -55.719 1.00 95.38 190 GLU A O 1
ATOM 1537 N N . LYS A 1 191 ? 28.707 -4.742 -54.891 1.00 96.06 191 LYS A N 1
ATOM 1538 C CA . LYS A 1 191 ? 28.311 -4.132 -56.172 1.00 96.06 191 LYS A CA 1
ATOM 1539 C C . LYS A 1 191 ? 29.359 -3.142 -56.683 1.00 96.06 191 LYS A C 1
ATOM 1541 O O . LYS A 1 191 ? 29.698 -3.166 -57.863 1.00 96.06 191 LYS A O 1
ATOM 1546 N N . ILE A 1 192 ? 29.916 -2.297 -55.816 1.00 95.31 192 ILE A N 1
ATOM 1547 C CA . ILE A 1 192 ? 30.991 -1.368 -56.194 1.00 95.31 192 ILE A CA 1
ATOM 1548 C C . ILE A 1 192 ? 32.241 -2.141 -56.626 1.00 95.31 192 ILE A C 1
ATOM 1550 O O . ILE A 1 192 ? 32.823 -1.822 -57.661 1.00 95.31 192 ILE A O 1
ATOM 1554 N N . HIS A 1 193 ? 32.634 -3.178 -55.886 1.00 96.69 193 HIS A N 1
ATOM 1555 C CA . HIS A 1 193 ? 33.803 -3.993 -56.203 1.00 96.69 193 HIS A CA 1
ATOM 1556 C C . HIS A 1 193 ? 33.647 -4.719 -57.547 1.00 96.69 193 HIS A C 1
ATOM 1558 O O . HIS A 1 193 ? 34.552 -4.692 -58.381 1.00 96.69 193 HIS A O 1
ATOM 1564 N N . THR A 1 194 ? 32.481 -5.315 -57.805 1.00 95.69 194 THR A N 1
ATOM 1565 C CA . THR A 1 194 ? 32.188 -5.990 -59.080 1.00 95.69 194 THR A CA 1
ATOM 1566 C C . THR A 1 194 ? 32.156 -5.015 -60.258 1.00 95.69 194 THR A C 1
ATOM 1568 O O . THR A 1 194 ? 32.723 -5.320 -61.309 1.00 95.69 194 THR A O 1
ATOM 1571 N N . ILE A 1 195 ? 31.569 -3.823 -60.094 1.00 95.31 195 ILE A N 1
ATOM 1572 C CA . ILE A 1 195 ? 31.609 -2.762 -61.113 1.00 95.31 195 ILE A CA 1
ATOM 1573 C C . ILE A 1 195 ? 33.048 -2.305 -61.349 1.00 95.31 195 ILE A C 1
ATOM 1575 O O . ILE A 1 195 ? 33.467 -2.220 -62.500 1.00 95.31 195 ILE A O 1
ATOM 1579 N N . ASN A 1 196 ? 33.825 -2.058 -60.294 1.00 95.69 196 ASN A N 1
ATOM 1580 C CA . ASN A 1 196 ? 35.209 -1.610 -60.415 1.00 95.69 196 ASN A CA 1
ATOM 1581 C C . ASN A 1 196 ? 36.090 -2.661 -61.107 1.00 95.69 196 ASN A C 1
ATOM 1583 O O . ASN A 1 196 ? 36.861 -2.340 -62.010 1.00 95.69 196 ASN A O 1
ATOM 1587 N N . SER A 1 197 ? 35.923 -3.936 -60.753 1.00 95.62 197 SER A N 1
ATOM 1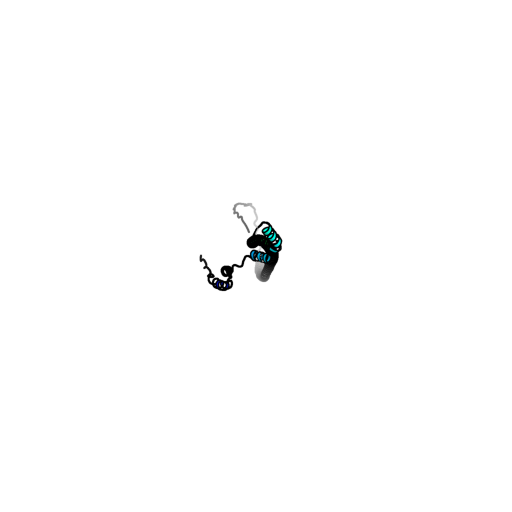588 C CA . SER A 1 197 ? 36.588 -5.053 -61.426 1.00 95.62 197 SER A CA 1
ATOM 1589 C C . SER A 1 197 ? 36.202 -5.125 -62.907 1.00 95.62 197 SER A C 1
ATOM 1591 O O . SER A 1 197 ? 37.074 -5.248 -63.772 1.00 95.62 197 SER A O 1
ATOM 1593 N N . ARG A 1 198 ? 34.913 -4.954 -63.232 1.00 96.62 198 ARG A N 1
ATOM 1594 C CA . ARG A 1 198 ? 34.427 -4.914 -64.619 1.00 96.62 198 ARG A CA 1
ATOM 1595 C C . ARG A 1 198 ? 35.010 -3.731 -65.393 1.00 96.62 198 ARG A C 1
ATOM 1597 O O . ARG A 1 198 ? 35.478 -3.924 -66.510 1.00 96.62 198 ARG A O 1
ATOM 1604 N N . VAL A 1 199 ? 35.016 -2.533 -64.809 1.00 94.25 199 VAL A N 1
ATOM 1605 C CA . VAL A 1 199 ? 35.602 -1.321 -65.403 1.00 94.25 199 VAL A CA 1
ATOM 1606 C C . VAL A 1 199 ? 37.096 -1.516 -65.637 1.00 94.25 199 VAL A C 1
ATOM 1608 O O . VAL A 1 199 ? 37.560 -1.315 -66.753 1.00 94.25 199 VAL A O 1
ATOM 1611 N N . SER A 1 200 ? 37.834 -1.996 -64.636 1.00 94.06 200 SER A N 1
ATOM 1612 C CA . SER A 1 200 ? 39.273 -2.264 -64.743 1.00 94.06 200 SER A CA 1
ATOM 1613 C C . SER A 1 200 ? 39.582 -3.284 -65.839 1.00 94.06 200 SER A C 1
ATOM 1615 O O . SER A 1 200 ? 40.493 -3.081 -66.639 1.00 94.06 200 SER A O 1
ATOM 1617 N N . THR A 1 201 ? 38.790 -4.355 -65.930 1.00 94.50 201 THR A N 1
ATOM 1618 C CA . THR A 1 201 ? 38.950 -5.376 -66.974 1.00 94.50 201 THR A CA 1
ATOM 1619 C C . THR A 1 201 ? 38.633 -4.808 -68.357 1.00 94.50 201 THR A C 1
ATOM 1621 O O . THR A 1 201 ? 39.395 -5.034 -69.294 1.00 94.50 201 THR A O 1
ATOM 1624 N N . ASN A 1 202 ? 37.559 -4.023 -68.490 1.00 94.50 202 ASN A N 1
ATOM 1625 C CA . ASN A 1 202 ? 37.197 -3.365 -69.745 1.00 94.50 202 ASN A CA 1
ATOM 1626 C C . ASN A 1 202 ? 38.264 -2.360 -70.198 1.00 94.50 202 ASN A C 1
ATOM 1628 O O . ASN A 1 202 ? 38.631 -2.366 -71.369 1.00 94.50 202 ASN A O 1
ATOM 1632 N N . ILE A 1 203 ? 38.811 -1.547 -69.287 1.00 93.25 203 ILE A N 1
ATOM 1633 C CA . ILE A 1 203 ? 39.919 -0.628 -69.584 1.00 93.25 203 ILE A CA 1
ATOM 1634 C C . ILE A 1 203 ? 41.158 -1.424 -70.008 1.00 93.25 203 ILE A C 1
ATOM 1636 O O . ILE A 1 203 ? 41.755 -1.113 -71.033 1.00 93.25 203 ILE A O 1
ATOM 1640 N N . ALA A 1 204 ? 41.525 -2.490 -69.291 1.00 92.88 204 ALA A N 1
ATOM 1641 C CA . ALA A 1 204 ? 42.671 -3.323 -69.655 1.00 92.88 204 ALA A CA 1
ATOM 1642 C C . ALA A 1 204 ? 42.505 -4.000 -71.029 1.00 92.88 204 ALA A C 1
ATOM 1644 O O . ALA A 1 204 ? 43.479 -4.128 -71.772 1.00 92.88 204 ALA A O 1
ATOM 1645 N N . LEU A 1 205 ? 41.289 -4.432 -71.380 1.00 91.50 205 LEU A N 1
ATOM 1646 C CA . LEU A 1 205 ? 40.975 -4.986 -72.699 1.00 91.50 205 LEU A CA 1
ATOM 1647 C C . LEU A 1 205 ? 41.021 -3.911 -73.792 1.00 91.50 205 LEU A C 1
ATOM 1649 O O . LEU A 1 205 ? 41.636 -4.155 -74.828 1.00 91.50 205 LEU A O 1
ATOM 1653 N N . SER A 1 206 ? 40.450 -2.727 -73.545 1.00 92.31 206 SER A N 1
ATOM 1654 C CA . SER A 1 206 ? 40.503 -1.589 -74.474 1.00 92.31 206 SER A CA 1
ATOM 1655 C C . SER A 1 206 ? 41.943 -1.157 -74.733 1.00 92.31 206 SER A C 1
ATOM 1657 O O . SER A 1 206 ? 42.353 -1.087 -75.881 1.00 92.31 206 SER A O 1
ATOM 1659 N N . LEU A 1 207 ? 42.754 -0.997 -73.682 1.00 91.00 207 LEU A N 1
ATOM 1660 C CA . LEU A 1 207 ? 44.170 -0.642 -73.800 1.00 91.00 207 LEU A CA 1
ATOM 1661 C C . LEU A 1 207 ? 44.963 -1.685 -74.591 1.00 91.00 207 LEU A C 1
ATOM 1663 O O . LEU A 1 207 ? 45.833 -1.334 -75.382 1.00 91.00 207 LEU A O 1
ATOM 1667 N N . LYS A 1 208 ? 44.681 -2.980 -74.400 1.00 91.50 208 LYS A N 1
ATOM 1668 C CA . LYS A 1 208 ? 45.305 -4.038 -75.211 1.00 91.50 208 LYS A CA 1
ATOM 1669 C C . LYS A 1 208 ? 44.901 -3.936 -76.683 1.00 91.50 208 LYS A C 1
ATOM 1671 O O . LYS A 1 208 ? 45.758 -4.155 -77.537 1.00 91.50 208 LYS A O 1
ATOM 1676 N N . GLY A 1 209 ? 43.637 -3.611 -76.962 1.00 88.69 209 GLY A N 1
ATOM 1677 C CA . GLY A 1 209 ? 43.141 -3.319 -78.308 1.00 88.69 209 GLY A CA 1
ATOM 1678 C C . GLY A 1 209 ? 43.859 -2.122 -78.930 1.00 88.69 209 GLY A C 1
ATOM 1679 O O . GLY A 1 209 ? 44.490 -2.271 -79.971 1.00 88.69 209 GLY A O 1
ATOM 1680 N N . ASP A 1 210 ? 43.887 -0.990 -78.229 1.00 92.31 210 ASP A N 1
ATOM 1681 C CA . ASP A 1 210 ? 44.534 0.248 -78.679 1.00 92.31 210 ASP A CA 1
ATOM 1682 C C . ASP A 1 210 ? 46.036 0.050 -78.937 1.00 92.31 210 ASP A C 1
ATOM 1684 O O . ASP A 1 210 ? 46.584 0.549 -79.919 1.00 92.31 210 ASP A O 1
ATOM 1688 N N . VAL A 1 211 ? 46.727 -0.731 -78.095 1.00 90.44 211 VAL A N 1
ATOM 1689 C CA . VAL A 1 211 ? 48.141 -1.086 -78.309 1.00 90.44 211 VAL A CA 1
ATOM 1690 C C . VAL A 1 211 ? 48.318 -1.961 -79.551 1.00 90.44 211 VAL A C 1
ATOM 1692 O O . VAL A 1 211 ? 49.307 -1.803 -80.270 1.00 90.44 211 VAL A O 1
ATOM 1695 N N . ALA A 1 212 ? 47.403 -2.896 -79.816 1.00 89.75 212 ALA A N 1
ATOM 1696 C CA . ALA A 1 212 ? 47.453 -3.713 -81.025 1.00 89.75 212 ALA A CA 1
ATOM 1697 C C . ALA A 1 212 ? 47.220 -2.859 -82.278 1.00 89.75 212 ALA A C 1
ATOM 1699 O O . ALA A 1 212 ? 47.967 -2.991 -83.248 1.00 89.75 212 ALA A O 1
ATOM 1700 N N . ASP A 1 213 ? 46.263 -1.936 -82.229 1.00 91.06 213 ASP A N 1
ATOM 1701 C CA . ASP A 1 213 ? 45.983 -1.006 -83.320 1.00 91.06 213 ASP A CA 1
ATOM 1702 C C . ASP A 1 213 ? 47.161 -0.063 -83.571 1.00 91.06 213 ASP A C 1
ATOM 1704 O O . ASP A 1 213 ? 47.584 0.100 -84.718 1.00 91.06 213 ASP A O 1
ATOM 1708 N N . LEU A 1 214 ? 47.779 0.466 -82.511 1.00 92.62 214 LEU A N 1
ATOM 1709 C CA . LEU A 1 214 ? 48.990 1.280 -82.616 1.00 92.62 214 LEU A CA 1
ATOM 1710 C C . LEU A 1 214 ? 50.149 0.489 -83.238 1.00 92.62 214 LEU A C 1
ATOM 1712 O O . LEU A 1 214 ? 50.873 1.016 -84.083 1.00 92.62 214 LEU A O 1
ATOM 1716 N N . ARG A 1 215 ? 50.325 -0.787 -82.864 1.00 92.06 215 ARG A N 1
ATOM 1717 C CA . ARG A 1 215 ? 51.331 -1.669 -83.482 1.00 92.06 215 ARG A CA 1
ATOM 1718 C C . ARG A 1 215 ? 51.054 -1.869 -84.967 1.00 92.06 215 ARG A C 1
ATOM 1720 O O . ARG A 1 215 ? 51.983 -1.771 -85.765 1.00 92.06 215 ARG A O 1
ATOM 1727 N N . TRP A 1 216 ? 49.805 -2.124 -85.350 1.00 94.50 216 TRP A N 1
ATOM 1728 C CA . TRP A 1 216 ? 49.430 -2.277 -86.754 1.00 94.50 216 TRP A CA 1
ATOM 1729 C C . TRP A 1 216 ? 49.636 -0.994 -87.554 1.00 94.50 216 TRP A C 1
ATOM 1731 O O . TRP A 1 216 ? 50.142 -1.062 -88.674 1.00 94.50 216 TRP A O 1
ATOM 1741 N N . ASP A 1 217 ? 49.290 0.166 -87.000 1.00 93.69 217 ASP A N 1
ATOM 1742 C CA . ASP A 1 217 ? 49.513 1.451 -87.661 1.00 93.69 217 ASP A CA 1
ATOM 1743 C C . ASP A 1 217 ? 51.012 1.760 -87.801 1.00 93.69 217 ASP A C 1
ATOM 1745 O O . ASP A 1 217 ? 51.471 2.159 -88.872 1.00 93.69 217 ASP A O 1
ATOM 1749 N N . LEU A 1 218 ? 51.815 1.468 -86.773 1.00 92.38 218 LEU A N 1
ATOM 1750 C CA . LEU A 1 218 ? 53.268 1.629 -86.834 1.00 92.38 218 LEU A CA 1
ATOM 1751 C C . LEU A 1 218 ? 53.904 0.704 -87.882 1.00 92.38 218 LEU A C 1
ATOM 1753 O O . LEU A 1 218 ? 54.761 1.151 -88.643 1.00 92.38 218 LEU A O 1
ATOM 1757 N N . ILE A 1 219 ? 53.460 -0.556 -87.974 1.00 93.56 219 ILE A N 1
ATOM 1758 C CA . ILE A 1 219 ? 53.909 -1.499 -89.012 1.00 93.56 219 ILE A CA 1
ATOM 1759 C C . ILE A 1 219 ? 53.530 -0.983 -90.404 1.00 93.56 219 ILE A C 1
ATOM 1761 O O . ILE A 1 219 ? 54.378 -0.977 -91.297 1.00 93.56 219 ILE A O 1
ATOM 1765 N N . LYS A 1 220 ? 52.289 -0.510 -90.594 1.00 93.00 220 LYS A N 1
ATOM 1766 C CA . LYS A 1 220 ? 51.834 0.069 -91.869 1.00 93.00 220 LYS A CA 1
ATOM 1767 C C . LYS A 1 220 ? 52.711 1.255 -92.265 1.00 93.00 220 LYS A C 1
ATOM 1769 O O . LYS A 1 220 ? 53.273 1.251 -93.358 1.00 93.00 220 LYS A O 1
ATOM 1774 N N . ARG A 1 221 ? 52.885 2.237 -91.374 1.00 93.06 221 ARG A N 1
ATOM 1775 C CA . ARG A 1 221 ? 53.723 3.423 -91.623 1.00 93.06 221 ARG A CA 1
ATOM 1776 C C . ARG A 1 221 ? 55.183 3.044 -91.878 1.00 93.06 221 ARG A C 1
ATOM 1778 O O . ARG A 1 221 ? 55.783 3.561 -92.814 1.00 93.06 221 ARG A O 1
ATOM 1785 N N . GLY A 1 222 ? 55.742 2.108 -91.113 1.00 93.19 222 GLY A N 1
ATOM 1786 C CA . GLY A 1 222 ? 57.102 1.599 -91.309 1.00 93.19 222 GLY A CA 1
ATOM 1787 C C . GLY A 1 222 ? 57.298 0.945 -92.679 1.00 93.19 222 GLY A C 1
ATOM 1788 O O . GLY A 1 222 ? 58.277 1.236 -93.365 1.00 93.19 222 GLY A O 1
ATOM 1789 N N . LEU A 1 223 ? 56.337 0.131 -93.127 1.00 92.25 223 LEU A N 1
ATOM 1790 C CA . LEU A 1 223 ? 56.357 -0.465 -94.463 1.00 92.25 223 LEU A CA 1
ATOM 1791 C C . LEU A 1 223 ? 56.297 0.609 -95.562 1.00 92.25 223 LEU A C 1
ATOM 1793 O O . LEU A 1 223 ? 57.053 0.528 -96.530 1.00 92.25 223 LEU A O 1
ATOM 1797 N N . PHE A 1 224 ? 55.461 1.641 -95.390 1.00 93.50 224 PHE A N 1
ATOM 1798 C CA . PHE A 1 224 ? 55.422 2.795 -96.296 1.00 93.50 224 PHE A CA 1
ATOM 1799 C C . PHE A 1 224 ? 56.777 3.515 -96.375 1.00 93.50 224 PHE A C 1
ATOM 1801 O O . PHE A 1 224 ? 57.230 3.827 -97.475 1.00 93.50 224 PHE A O 1
ATOM 1808 N N . PHE A 1 225 ? 57.463 3.730 -95.247 1.00 94.25 225 PHE A N 1
ATOM 1809 C CA . PHE A 1 225 ? 58.801 4.333 -95.241 1.00 94.25 225 PHE A CA 1
ATOM 1810 C C . PHE A 1 225 ? 59.840 3.471 -95.964 1.00 94.25 225 PHE A C 1
ATOM 1812 O O . PHE A 1 225 ? 60.614 3.995 -96.764 1.00 94.25 225 PHE A O 1
ATOM 1819 N N . ILE A 1 226 ? 59.840 2.153 -95.739 1.00 91.62 226 ILE A N 1
ATOM 1820 C CA . ILE A 1 226 ? 60.742 1.229 -96.443 1.00 91.62 226 ILE A CA 1
ATOM 1821 C C . ILE A 1 226 ? 60.485 1.289 -97.955 1.00 91.62 226 ILE A C 1
ATOM 1823 O O . ILE A 1 226 ? 61.430 1.408 -98.734 1.00 91.62 226 ILE A O 1
ATOM 1827 N N . ALA A 1 227 ? 59.218 1.280 -98.379 1.00 90.94 227 ALA A N 1
ATOM 1828 C CA . ALA A 1 227 ? 58.850 1.409 -99.787 1.00 90.94 227 ALA A CA 1
ATOM 1829 C C . ALA A 1 227 ? 59.320 2.745 -100.395 1.00 90.94 227 ALA A C 1
ATOM 1831 O O . ALA A 1 227 ? 59.840 2.757 -101.513 1.00 90.94 227 ALA A O 1
ATOM 1832 N N . LEU A 1 228 ? 59.207 3.856 -99.657 1.00 92.44 228 LEU A N 1
ATOM 1833 C CA . LEU A 1 228 ? 59.717 5.162 -100.086 1.00 92.44 228 LEU A CA 1
ATOM 1834 C C . LEU A 1 228 ? 61.241 5.165 -100.252 1.00 92.44 228 LEU A C 1
ATOM 1836 O O . LEU A 1 228 ? 61.731 5.679 -101.255 1.00 92.44 228 LEU A O 1
ATOM 1840 N N . ILE A 1 229 ? 61.990 4.558 -99.325 1.00 92.50 229 ILE A N 1
ATOM 1841 C CA . ILE A 1 229 ? 63.454 4.433 -99.431 1.00 92.50 229 ILE A CA 1
ATOM 1842 C C . ILE A 1 229 ? 63.836 3.590 -100.654 1.00 92.50 229 ILE A C 1
ATOM 1844 O O . ILE A 1 229 ? 64.727 3.980 -101.407 1.00 92.50 229 ILE A O 1
ATOM 1848 N N . PHE A 1 230 ? 63.142 2.474 -100.905 1.00 92.38 230 PHE A N 1
ATOM 1849 C CA . PHE A 1 230 ? 63.360 1.655 -102.103 1.00 92.38 230 PHE A CA 1
ATOM 1850 C C . PHE A 1 230 ? 63.093 2.439 -103.394 1.00 92.38 230 PHE A C 1
ATOM 1852 O O . PHE A 1 230 ? 63.915 2.414 -104.312 1.00 92.38 230 PHE A O 1
ATOM 1859 N N . MET A 1 231 ? 61.982 3.177 -103.459 1.00 90.44 231 MET A N 1
ATOM 1860 C CA . MET A 1 231 ? 61.656 4.025 -104.609 1.00 90.44 231 MET A CA 1
ATOM 1861 C C . MET A 1 231 ? 62.698 5.131 -104.812 1.00 90.44 231 MET A C 1
ATOM 1863 O O . MET A 1 231 ? 63.174 5.324 -105.932 1.00 90.44 231 MET A O 1
ATOM 1867 N N . ALA A 1 232 ? 63.114 5.808 -103.739 1.00 90.00 232 ALA A N 1
ATOM 1868 C CA . ALA A 1 232 ? 64.172 6.814 -103.782 1.00 90.00 232 ALA A CA 1
ATOM 1869 C C . ALA A 1 232 ? 65.515 6.216 -104.232 1.00 90.00 232 ALA A C 1
ATOM 1871 O O . ALA A 1 232 ? 66.221 6.833 -105.025 1.00 90.00 232 ALA A O 1
ATOM 1872 N N . GLY A 1 233 ? 65.841 4.992 -103.806 1.00 90.44 233 GLY A N 1
ATOM 1873 C CA . GLY A 1 233 ? 67.027 4.257 -104.242 1.00 90.44 233 GLY A CA 1
ATOM 1874 C C . GLY A 1 233 ? 67.013 3.932 -105.737 1.00 90.44 233 GLY A C 1
ATOM 1875 O O . GLY A 1 233 ? 68.019 4.137 -106.414 1.00 90.44 233 GLY A O 1
ATOM 1876 N N . ILE A 1 234 ? 65.874 3.498 -106.289 1.00 89.94 234 ILE A N 1
ATOM 1877 C CA . ILE A 1 234 ? 65.727 3.233 -107.733 1.00 89.94 234 ILE A CA 1
ATOM 1878 C C . ILE A 1 234 ? 65.863 4.528 -108.544 1.00 89.94 234 ILE A C 1
ATOM 1880 O O . ILE A 1 234 ? 66.568 4.550 -109.557 1.00 89.94 234 ILE A O 1
ATOM 1884 N N . VAL A 1 235 ? 65.208 5.610 -108.109 1.00 89.44 235 VAL A N 1
ATOM 1885 C CA . VAL A 1 235 ? 65.295 6.922 -108.771 1.00 89.44 235 VAL A CA 1
ATOM 1886 C C . VAL A 1 235 ? 66.721 7.465 -108.693 1.00 89.44 235 VAL A C 1
ATOM 1888 O O . VAL A 1 235 ? 67.290 7.824 -109.721 1.00 89.44 235 VAL A O 1
ATOM 1891 N N . GLY A 1 236 ? 67.337 7.441 -107.510 1.00 86.94 236 GLY A N 1
ATOM 1892 C CA . GLY A 1 236 ? 68.720 7.862 -107.301 1.00 86.94 236 GLY A CA 1
ATOM 1893 C C . GLY A 1 236 ? 69.713 7.043 -108.123 1.00 86.94 236 GLY A C 1
ATOM 1894 O O . GLY A 1 236 ? 70.604 7.611 -108.749 1.00 86.94 236 GLY A O 1
ATOM 1895 N N . HIS A 1 237 ? 69.531 5.721 -108.216 1.00 85.75 237 HIS A N 1
ATOM 1896 C CA . HIS A 1 237 ? 70.368 4.864 -109.055 1.00 85.75 237 HIS A CA 1
ATOM 1897 C C . HIS A 1 237 ? 70.212 5.189 -110.547 1.00 85.75 237 HIS A C 1
ATOM 1899 O O . HIS A 1 237 ? 71.208 5.258 -111.267 1.00 85.75 237 HIS A O 1
ATOM 1905 N N . ARG A 1 238 ? 68.981 5.438 -111.018 1.00 82.94 238 ARG A N 1
ATOM 1906 C CA . ARG A 1 238 ? 68.721 5.879 -112.398 1.00 82.94 238 ARG A CA 1
ATOM 1907 C C . ARG A 1 238 ? 69.377 7.219 -112.704 1.00 82.94 238 ARG A C 1
ATOM 1909 O O . ARG A 1 238 ? 70.015 7.343 -113.747 1.00 82.94 238 ARG A O 1
ATOM 1916 N N . GLU A 1 239 ? 69.242 8.203 -111.823 1.00 80.56 239 GLU A N 1
ATOM 1917 C CA . GLU A 1 239 ? 69.878 9.509 -112.012 1.00 80.56 239 GLU A CA 1
ATOM 1918 C C . GLU A 1 239 ? 71.407 9.404 -111.953 1.00 80.56 239 GLU A C 1
ATOM 1920 O O . GLU A 1 239 ? 72.094 9.975 -112.795 1.00 80.56 239 GLU A O 1
ATOM 1925 N N . PHE A 1 240 ? 71.960 8.575 -111.067 1.00 80.44 240 PHE A N 1
ATOM 1926 C CA . PHE A 1 240 ? 73.400 8.328 -111.011 1.00 80.44 240 PHE A CA 1
ATOM 1927 C C . PHE A 1 240 ? 73.937 7.632 -112.273 1.00 80.44 240 PHE A C 1
ATOM 1929 O O . PHE A 1 240 ? 74.990 8.010 -112.784 1.00 80.4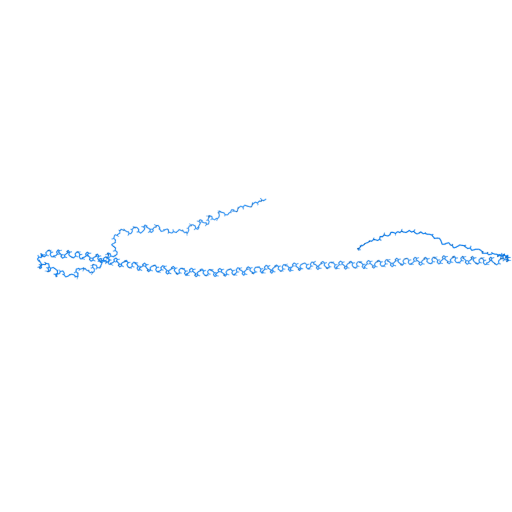4 240 PHE A O 1
ATOM 1936 N N . GLN A 1 241 ? 73.203 6.662 -112.829 1.00 76.50 241 GLN A N 1
ATOM 1937 C CA . GLN A 1 241 ? 73.528 6.048 -114.123 1.00 76.50 241 GLN A CA 1
ATOM 1938 C C . GLN A 1 241 ? 73.480 7.073 -115.263 1.00 76.50 241 GLN A C 1
ATOM 1940 O O . GLN A 1 241 ? 74.392 7.110 -116.087 1.00 76.50 241 GLN A O 1
ATOM 1945 N N . LYS A 1 242 ? 72.470 7.955 -115.293 1.00 76.56 242 LYS A N 1
ATOM 1946 C CA . LYS A 1 242 ? 72.400 9.051 -116.274 1.00 76.56 242 LYS A CA 1
ATOM 1947 C C . LYS A 1 242 ? 73.582 10.011 -116.143 1.00 76.56 242 LYS A C 1
ATOM 1949 O O . LYS A 1 242 ? 74.144 10.400 -117.161 1.00 76.56 242 LYS A O 1
ATOM 1954 N N . ILE A 1 243 ? 73.978 10.380 -114.922 1.00 77.56 243 ILE A N 1
ATOM 1955 C CA . ILE A 1 243 ? 75.144 11.244 -114.681 1.00 77.56 243 ILE A CA 1
ATOM 1956 C C . ILE A 1 243 ? 76.427 10.551 -115.148 1.00 77.56 243 ILE A C 1
ATOM 1958 O O . ILE A 1 243 ? 77.211 11.171 -115.859 1.00 77.56 243 ILE A O 1
ATOM 1962 N N . LYS A 1 244 ? 76.616 9.259 -114.845 1.00 72.38 244 LYS A N 1
ATOM 1963 C CA . LYS A 1 244 ? 77.756 8.476 -115.350 1.00 72.38 244 LYS A CA 1
ATOM 1964 C C . LYS A 1 244 ? 77.783 8.386 -116.875 1.00 72.38 244 LYS A C 1
ATOM 1966 O O . LYS A 1 244 ? 78.846 8.535 -117.464 1.00 72.38 244 LYS A O 1
ATOM 1971 N N . HIS A 1 245 ? 76.634 8.189 -117.522 1.00 69.69 245 HIS A N 1
ATOM 1972 C CA . HIS A 1 245 ? 76.545 8.202 -118.983 1.00 69.69 245 HIS A CA 1
ATOM 1973 C C . HIS A 1 245 ? 76.875 9.579 -119.570 1.00 69.69 245 HIS A C 1
ATOM 1975 O O . HIS A 1 245 ? 77.622 9.647 -120.540 1.00 69.69 245 HIS A O 1
ATOM 1981 N N . LYS A 1 246 ? 76.395 10.670 -118.957 1.00 69.75 246 LYS A N 1
ATOM 1982 C CA . LYS A 1 246 ? 76.756 12.038 -119.361 1.00 69.75 246 LYS A CA 1
ATOM 1983 C C . LYS A 1 246 ? 78.248 12.316 -119.174 1.00 69.75 246 LYS A C 1
ATOM 1985 O O . LYS A 1 246 ? 78.872 12.840 -120.082 1.00 69.75 246 LYS A O 1
ATOM 1990 N N . GLN A 1 247 ? 78.845 11.893 -118.060 1.00 64.19 247 GLN A N 1
ATOM 1991 C CA . GLN A 1 247 ? 80.287 12.027 -117.827 1.00 64.19 247 GLN A CA 1
ATOM 1992 C C . GLN A 1 247 ? 81.114 11.185 -118.808 1.00 64.19 247 GLN A C 1
ATOM 1994 O O . GLN A 1 247 ? 82.119 11.669 -119.313 1.00 64.19 247 GLN A O 1
ATOM 1999 N N . ALA A 1 248 ? 80.669 9.973 -119.150 1.00 61.69 248 ALA A N 1
ATOM 2000 C CA . ALA A 1 248 ? 81.311 9.150 -120.174 1.00 61.69 248 ALA A CA 1
ATOM 2001 C C . ALA A 1 248 ? 81.171 9.747 -121.590 1.00 61.69 248 ALA A C 1
ATOM 2003 O O . ALA A 1 248 ? 82.062 9.576 -122.422 1.00 61.69 248 ALA A O 1
ATOM 2004 N N . GLU A 1 249 ? 80.077 10.454 -121.889 1.00 60.84 249 GLU A N 1
ATOM 2005 C CA . GLU A 1 249 ? 79.946 11.238 -123.124 1.00 60.84 249 GLU A CA 1
ATOM 2006 C C . GLU A 1 249 ? 80.816 12.502 -123.111 1.00 60.84 249 GLU A C 1
ATOM 2008 O O . GLU A 1 249 ? 81.424 12.827 -124.130 1.00 60.84 249 GLU A O 1
ATOM 2013 N N . ASP A 1 250 ? 80.927 13.189 -121.975 1.00 60.84 250 ASP A N 1
ATOM 2014 C CA . ASP A 1 250 ? 81.740 14.397 -121.830 1.00 60.84 250 ASP A CA 1
ATOM 2015 C C . ASP A 1 250 ? 83.246 14.088 -121.842 1.00 60.84 250 ASP A C 1
ATOM 2017 O O . ASP A 1 250 ? 84.021 14.851 -122.419 1.00 60.84 250 ASP A O 1
ATOM 2021 N N . GLU A 1 251 ? 83.683 12.945 -121.304 1.00 59.53 251 GLU A N 1
ATOM 2022 C CA . GLU A 1 251 ? 85.060 12.453 -121.461 1.00 59.53 251 GLU A CA 1
ATOM 2023 C C . GLU A 1 251 ? 85.367 12.077 -122.916 1.00 59.53 251 GLU A C 1
ATOM 2025 O O . GLU A 1 251 ? 86.428 12.433 -123.430 1.00 59.53 251 GLU A O 1
ATOM 2030 N N . LYS A 1 252 ? 84.419 11.456 -123.635 1.00 57.78 252 LYS A N 1
ATOM 2031 C CA . LYS A 1 252 ? 84.562 11.204 -125.082 1.00 57.78 252 LYS A CA 1
ATOM 2032 C C . LYS A 1 252 ? 84.629 12.500 -125.896 1.00 57.78 252 LYS A C 1
ATOM 2034 O O . LYS A 1 252 ? 85.387 12.562 -126.860 1.00 57.78 252 LYS A O 1
ATOM 2039 N N . LYS A 1 253 ? 83.890 13.543 -125.502 1.00 56.78 253 LYS A N 1
ATOM 2040 C CA . LYS A 1 253 ? 83.952 14.874 -126.135 1.00 56.78 253 LYS A CA 1
ATOM 2041 C C . LYS A 1 253 ? 85.244 15.631 -125.800 1.00 56.78 253 LYS A C 1
ATOM 2043 O O . LYS A 1 253 ? 85.752 16.344 -126.656 1.00 56.78 253 LYS A O 1
ATOM 2048 N N . LYS A 1 254 ? 85.833 15.435 -124.614 1.00 54.72 254 LYS A N 1
ATOM 2049 C CA . LYS A 1 254 ? 87.128 16.033 -124.222 1.00 54.72 254 LYS A CA 1
ATOM 2050 C C . LYS A 1 254 ? 88.356 15.409 -124.905 1.00 54.72 254 LYS A C 1
ATOM 2052 O O . LYS A 1 254 ? 89.411 16.030 -124.906 1.00 54.72 254 LYS A O 1
ATOM 2057 N N . LEU A 1 255 ? 88.229 14.233 -125.524 1.00 55.22 255 LEU A N 1
ATOM 2058 C CA . LEU A 1 255 ? 89.279 13.606 -126.349 1.00 55.22 255 LEU A CA 1
ATOM 2059 C C . LEU A 1 255 ? 89.325 14.120 -127.804 1.00 55.22 255 LEU A C 1
ATOM 2061 O O . LEU A 1 255 ? 90.261 13.800 -128.534 1.00 55.22 255 LEU A O 1
ATOM 2065 N N . MET A 1 256 ? 88.360 14.943 -128.226 1.00 46.94 256 MET A N 1
ATOM 2066 C CA . MET A 1 256 ? 88.319 15.591 -129.541 1.00 46.94 256 MET A CA 1
ATOM 2067 C C . MET A 1 256 ? 88.327 17.118 -129.387 1.00 46.94 256 MET A C 1
ATOM 2069 O O . MET A 1 256 ? 87.308 17.750 -129.623 1.00 46.94 256 MET A O 1
ATOM 2073 N N . MET A 1 257 ? 89.455 17.714 -128.978 1.00 44.56 257 MET A N 1
ATOM 2074 C CA . MET A 1 257 ? 89.909 19.053 -129.415 1.00 44.56 257 MET A CA 1
ATOM 2075 C C . MET A 1 257 ? 91.231 19.460 -128.724 1.00 44.56 257 MET A C 1
ATOM 2077 O O . MET A 1 257 ? 91.367 19.262 -127.517 1.00 44.56 257 MET A O 1
ATOM 2081 N N . PRO A 1 258 ? 92.201 20.048 -129.456 1.00 39.66 258 PRO A N 1
ATOM 2082 C CA . PRO A 1 258 ? 93.451 20.560 -128.897 1.00 39.66 258 PRO A CA 1
ATOM 2083 C C . PRO A 1 258 ? 93.310 21.989 -128.319 1.00 39.66 258 PRO A C 1
ATOM 2085 O O . PRO A 1 258 ? 92.603 22.838 -128.854 1.00 39.66 258 PRO A O 1
ATOM 2088 N N . THR A 1 259 ? 94.019 22.211 -127.210 1.00 40.75 259 THR A N 1
ATOM 2089 C CA . THR A 1 259 ? 94.276 23.427 -126.392 1.00 40.75 259 THR A CA 1
ATOM 2090 C C . THR A 1 259 ? 94.891 24.631 -127.145 1.00 40.75 259 THR A C 1
ATOM 2092 O O . THR A 1 259 ? 95.398 24.427 -128.246 1.00 40.75 259 THR A O 1
ATOM 2095 N N . PRO A 1 260 ? 95.185 25.786 -126.491 1.00 52.34 260 PRO A N 1
ATOM 2096 C CA . PRO A 1 260 ? 94.429 26.622 -125.530 1.00 52.34 260 PRO A CA 1
ATOM 2097 C C . PRO A 1 260 ? 94.553 28.140 -125.877 1.00 52.34 260 PRO A C 1
ATOM 2099 O O . PRO A 1 260 ? 95.354 28.498 -126.733 1.00 52.34 260 PRO A O 1
ATOM 2102 N N . MET A 1 261 ? 93.895 29.069 -125.160 1.00 32.06 261 MET A N 1
ATOM 2103 C CA . MET A 1 261 ? 94.475 30.417 -124.958 1.00 32.06 261 MET A CA 1
ATOM 2104 C C . MET A 1 261 ? 94.191 31.007 -123.570 1.00 32.06 261 MET A C 1
ATOM 2106 O O . MET A 1 261 ? 93.055 31.126 -123.120 1.00 32.06 261 MET A O 1
ATOM 2110 N N . LEU A 1 262 ? 95.306 31.380 -122.946 1.00 36.56 262 LEU A N 1
ATOM 2111 C CA . LEU A 1 262 ? 95.532 32.116 -121.708 1.00 36.56 262 LEU A CA 1
ATOM 2112 C C . LEU A 1 262 ? 95.146 33.599 -121.883 1.00 36.56 262 LEU A C 1
ATOM 2114 O O . LEU A 1 262 ? 95.603 34.217 -122.844 1.00 36.56 262 LEU A O 1
ATOM 2118 N N . LYS A 1 263 ? 94.432 34.209 -120.926 1.00 38.81 263 LYS A N 1
ATOM 2119 C CA . LYS A 1 263 ? 94.530 35.655 -120.642 1.00 38.81 263 LYS A CA 1
ATOM 2120 C C . LYS A 1 263 ? 94.493 35.913 -119.129 1.00 38.81 263 LYS A C 1
ATOM 2122 O O . LYS A 1 263 ? 93.678 35.352 -118.406 1.00 38.81 263 LYS A O 1
ATOM 2127 N N . VAL A 1 264 ? 95.465 36.723 -118.725 1.00 36.28 264 VAL A N 1
ATOM 2128 C CA . VAL A 1 264 ? 95.951 37.139 -117.395 1.00 36.28 264 VAL A CA 1
ATOM 2129 C C . VAL A 1 264 ? 95.023 38.228 -116.813 1.00 36.28 264 VAL A C 1
ATOM 2131 O O . VAL A 1 264 ? 94.556 39.064 -117.577 1.00 36.28 264 VAL A O 1
ATOM 2134 N N . HIS A 1 265 ? 94.489 38.044 -115.597 1.00 33.47 265 HIS A N 1
ATOM 2135 C CA . HIS A 1 265 ? 94.809 38.710 -114.307 1.00 33.47 265 HIS A CA 1
ATOM 2136 C C . HIS A 1 265 ? 94.647 40.242 -114.252 1.00 33.47 265 HIS A C 1
ATOM 2138 O O . HIS A 1 265 ? 95.329 40.935 -114.992 1.00 33.47 265 HIS A O 1
ATOM 2144 N N . GLU A 1 266 ? 93.806 40.728 -113.324 1.00 34.31 266 GLU A N 1
ATOM 2145 C CA . GLU A 1 266 ? 94.122 41.713 -112.258 1.00 34.31 266 GLU A CA 1
ATOM 2146 C C . GLU A 1 266 ? 92.918 41.878 -111.277 1.00 34.31 266 GLU A C 1
ATOM 2148 O O . GLU A 1 266 ? 91.821 41.421 -111.615 1.00 34.31 266 GLU A O 1
ATOM 2153 N N . PRO A 1 267 ? 93.110 42.397 -110.037 1.00 48.62 267 PRO A N 1
ATOM 2154 C CA . PRO A 1 267 ? 92.415 41.908 -108.836 1.00 48.62 267 PRO A CA 1
ATOM 2155 C C . PRO A 1 267 ? 91.586 42.943 -108.025 1.00 48.62 267 PRO A C 1
ATOM 2157 O O . PRO A 1 267 ? 91.794 44.143 -108.120 1.00 48.62 267 PRO A O 1
ATOM 2160 N N . THR A 1 268 ? 90.691 42.395 -107.183 1.00 35.62 268 THR A N 1
ATOM 2161 C CA . THR A 1 268 ? 90.126 42.856 -105.880 1.00 35.62 268 THR A CA 1
ATOM 2162 C C . THR A 1 268 ? 89.764 44.326 -105.614 1.00 35.62 268 THR A C 1
ATOM 2164 O O . THR A 1 268 ? 90.655 45.156 -105.474 1.00 35.62 268 THR A O 1
ATOM 2167 N N . GLU A 1 269 ? 88.495 44.557 -105.240 1.00 38.28 269 GLU A N 1
ATOM 2168 C CA . GLU A 1 269 ? 88.083 45.543 -104.222 1.00 38.28 269 GLU A CA 1
ATOM 2169 C C . GLU A 1 269 ? 87.029 44.951 -103.260 1.00 38.28 269 GLU A C 1
ATOM 2171 O O . GLU A 1 269 ? 86.342 43.980 -103.580 1.00 38.28 269 GLU A O 1
ATOM 2176 N N . MET A 1 270 ? 87.024 45.505 -102.046 1.00 32.97 270 MET A N 1
ATOM 2177 C CA . MET A 1 270 ? 86.376 45.065 -100.802 1.00 32.97 270 MET A CA 1
ATOM 2178 C C . MET A 1 270 ? 84.965 45.661 -100.599 1.00 32.97 270 MET A C 1
ATOM 2180 O O . MET A 1 270 ? 84.563 46.530 -101.365 1.00 32.97 270 MET A O 1
ATOM 2184 N N . TYR A 1 271 ? 84.330 45.275 -99.475 1.00 35.06 271 TYR A N 1
ATOM 2185 C CA . TYR A 1 271 ? 83.053 45.735 -98.875 1.00 35.06 271 TYR A CA 1
ATOM 2186 C C . TYR A 1 271 ? 81.799 44.986 -99.395 1.00 35.06 271 TYR A C 1
ATOM 2188 O O . TYR A 1 271 ? 81.748 44.601 -100.552 1.00 35.06 271 TYR A O 1
ATOM 2196 N N . GLU A 1 272 ? 80.791 44.619 -98.594 1.00 41.22 272 GLU A N 1
ATOM 2197 C CA . GLU A 1 272 ? 80.229 45.271 -97.404 1.00 41.22 272 GLU A CA 1
ATOM 2198 C C . GLU A 1 272 ? 79.782 44.278 -96.311 1.00 41.22 272 GLU A C 1
ATOM 2200 O O . GLU A 1 272 ? 79.244 43.200 -96.566 1.00 41.22 272 GLU A O 1
ATOM 2205 N N . GLU A 1 273 ? 80.017 44.708 -95.074 1.00 39.38 273 GLU A N 1
ATOM 2206 C CA . GLU A 1 273 ? 79.381 44.276 -93.833 1.00 39.38 273 GLU A CA 1
ATOM 2207 C C . GLU A 1 273 ? 78.043 45.027 -93.738 1.00 39.38 273 GLU A C 1
ATOM 2209 O O . GLU A 1 273 ? 78.051 46.255 -93.794 1.00 39.38 273 GLU A O 1
ATOM 2214 N N . ASP A 1 274 ? 76.916 44.326 -93.591 1.00 47.81 274 ASP A N 1
ATOM 2215 C CA . ASP A 1 274 ? 75.612 44.966 -93.376 1.00 47.81 274 ASP A CA 1
ATOM 2216 C C . ASP A 1 274 ? 74.917 44.304 -92.176 1.00 47.81 274 ASP A C 1
ATOM 2218 O O . ASP A 1 274 ? 74.232 43.284 -92.278 1.00 47.81 274 ASP A O 1
ATOM 2222 N N . PHE A 1 275 ? 75.176 44.865 -90.993 1.00 39.16 275 PHE A N 1
ATOM 2223 C CA . PHE A 1 275 ? 74.382 44.654 -89.786 1.00 39.16 275 PHE A CA 1
ATOM 2224 C C . PHE A 1 275 ? 73.523 45.905 -89.572 1.00 39.16 275 PHE A C 1
ATOM 2226 O O . PHE A 1 275 ? 73.939 46.859 -88.918 1.00 39.16 275 PHE A O 1
ATOM 2233 N N . GLY A 1 276 ? 72.309 45.878 -90.116 1.00 38.19 276 GLY A N 1
ATOM 2234 C CA . GLY A 1 276 ? 71.197 46.744 -89.733 1.00 38.19 276 GLY A CA 1
ATOM 2235 C C . GLY A 1 276 ? 70.084 45.870 -89.149 1.00 38.19 276 GLY A C 1
ATOM 2236 O O . GLY A 1 276 ? 69.726 44.868 -89.759 1.00 38.19 276 GLY A O 1
ATOM 2237 N N . THR A 1 277 ? 69.718 46.045 -87.871 1.00 36.41 277 THR A N 1
ATOM 2238 C CA . THR A 1 277 ? 68.613 46.924 -87.413 1.00 36.41 277 THR A CA 1
ATOM 2239 C C . THR A 1 277 ? 67.247 46.401 -87.884 1.00 36.41 277 THR A C 1
ATOM 2241 O O . THR A 1 277 ? 67.080 46.017 -89.028 1.00 36.41 277 THR A O 1
ATOM 2244 N N . ASN A 1 278 ? 66.170 46.337 -87.112 1.00 35.97 278 ASN A N 1
ATOM 2245 C CA . ASN A 1 278 ? 65.768 46.856 -85.810 1.00 35.97 278 ASN A CA 1
ATOM 2246 C C . ASN A 1 278 ? 64.388 46.231 -85.514 1.00 35.97 278 ASN A C 1
ATOM 2248 O O . ASN A 1 278 ? 63.738 45.724 -86.428 1.00 35.97 278 ASN A O 1
ATOM 2252 N N . GLY A 1 279 ? 63.900 46.425 -84.290 1.00 39.19 279 GLY A N 1
ATOM 2253 C CA . GLY A 1 279 ? 62.463 46.511 -84.013 1.00 39.19 279 GLY A CA 1
ATOM 2254 C C . GLY A 1 279 ? 61.904 45.212 -83.453 1.00 39.19 279 GLY A C 1
ATOM 2255 O O . GLY A 1 279 ? 61.800 44.220 -84.164 1.00 39.19 279 GLY A O 1
ATOM 2256 N N . ASP A 1 280 ? 61.754 45.104 -82.136 1.00 38.91 280 ASP A N 1
ATOM 2257 C CA . ASP A 1 280 ? 60.628 45.666 -81.369 1.00 38.91 280 ASP A CA 1
ATOM 2258 C C . ASP A 1 280 ? 59.311 45.006 -81.787 1.00 38.91 280 ASP A C 1
ATOM 2260 O O . ASP A 1 280 ? 58.898 45.139 -82.931 1.00 38.91 280 ASP A O 1
ATOM 2264 N N . ASP A 1 281 ? 58.709 44.243 -80.867 1.00 46.97 281 ASP A N 1
ATOM 2265 C CA . ASP A 1 281 ? 57.265 44.270 -80.581 1.00 46.97 281 ASP A CA 1
ATOM 2266 C C . ASP A 1 281 ? 56.911 43.239 -79.490 1.00 46.97 281 ASP A C 1
ATOM 2268 O O . ASP A 1 281 ? 56.665 42.053 -79.709 1.00 46.97 281 ASP A O 1
ATOM 2272 N N . GLU A 1 282 ? 56.988 43.723 -78.251 1.00 41.91 282 GLU A N 1
ATOM 2273 C CA . GLU A 1 282 ? 55.884 43.752 -77.287 1.00 41.91 282 GLU A CA 1
ATOM 2274 C C . GLU A 1 282 ? 54.684 42.812 -77.544 1.00 41.91 282 GLU A C 1
ATOM 2276 O O . GLU A 1 282 ? 53.856 43.135 -78.374 1.00 41.91 282 GLU A O 1
ATOM 2281 N N . TYR A 1 283 ? 54.468 41.765 -76.723 1.00 52.50 283 TYR A N 1
ATOM 2282 C CA . TYR A 1 283 ? 53.107 41.319 -76.353 1.00 52.50 283 TYR A CA 1
ATOM 2283 C C . TYR A 1 283 ? 53.043 40.624 -74.976 1.00 52.50 283 TYR A C 1
ATOM 2285 O O . TYR A 1 283 ? 53.609 39.560 -74.749 1.00 52.50 283 TYR A O 1
ATOM 2293 N N . ARG A 1 284 ? 52.293 41.283 -74.075 1.00 43.25 284 ARG A N 1
ATOM 2294 C CA . ARG A 1 284 ? 51.256 40.778 -73.137 1.00 43.25 284 ARG A CA 1
ATOM 2295 C C . ARG A 1 284 ? 51.417 39.356 -72.564 1.00 43.25 284 ARG A C 1
ATOM 2297 O O . ARG A 1 284 ? 51.358 38.371 -73.281 1.00 43.25 284 ARG A O 1
ATOM 2304 N N . LYS A 1 285 ? 51.556 39.195 -71.241 1.00 40.72 285 LYS A N 1
ATOM 2305 C CA . LYS A 1 285 ? 50.498 39.296 -70.197 1.00 40.72 285 LYS A CA 1
ATOM 2306 C C . LYS A 1 285 ? 49.362 38.280 -70.392 1.00 40.72 285 LYS A C 1
ATOM 2308 O O . LYS A 1 285 ? 48.514 38.546 -71.222 1.00 40.72 285 LYS A O 1
ATOM 2313 N N . TYR A 1 286 ? 49.353 37.213 -69.583 1.00 49.91 286 TYR A N 1
ATOM 2314 C CA . TYR A 1 286 ? 48.253 36.538 -68.845 1.00 49.91 286 TYR A CA 1
ATOM 2315 C C . TYR A 1 286 ? 48.938 35.339 -68.138 1.00 49.91 286 TYR A C 1
ATOM 2317 O O . TYR A 1 286 ? 49.643 34.586 -68.791 1.00 49.91 286 TYR A O 1
ATOM 2325 N N . GLY A 1 287 ? 48.944 35.136 -66.820 1.00 36.84 287 GLY A N 1
ATOM 2326 C CA . GLY A 1 287 ? 48.012 35.562 -65.790 1.00 36.84 287 GLY A CA 1
ATOM 2327 C C . GLY A 1 287 ? 46.923 34.509 -65.617 1.00 36.84 287 GLY A C 1
ATOM 2328 O O . GLY A 1 287 ? 46.084 34.406 -66.502 1.00 36.84 287 GLY A O 1
ATOM 2329 N N . SER A 1 288 ? 46.917 33.875 -64.436 1.00 39.88 288 SER A N 1
ATOM 2330 C CA . SER A 1 288 ? 45.777 33.156 -63.839 1.00 39.88 288 SER A CA 1
ATOM 2331 C C . SER A 1 288 ? 45.468 31.785 -64.477 1.00 39.88 288 SER A C 1
ATOM 2333 O O . SER A 1 288 ? 45.680 31.578 -65.661 1.00 39.88 288 SER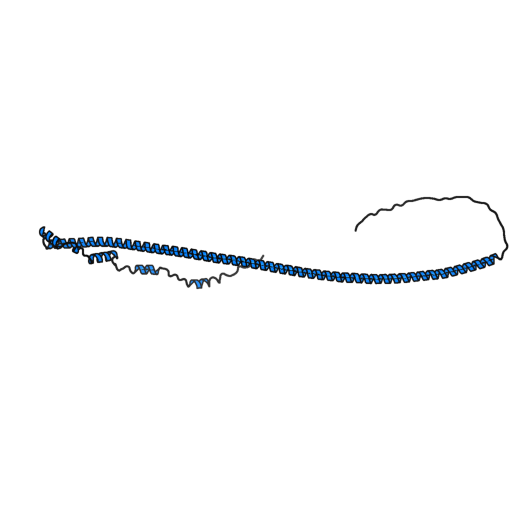 A O 1
ATOM 2335 N N . GLU A 1 289 ? 45.031 30.741 -63.780 1.00 39.72 289 GLU A N 1
ATOM 2336 C CA . GLU A 1 289 ? 44.676 30.495 -62.384 1.00 39.72 289 GLU A CA 1
ATOM 2337 C C . GLU A 1 289 ? 44.201 29.031 -62.300 1.00 39.72 289 GLU A C 1
ATOM 2339 O O . GLU A 1 289 ? 43.846 28.440 -63.313 1.00 39.72 289 GLU A O 1
ATOM 2344 N N . TYR A 1 290 ? 44.124 28.528 -61.067 1.00 42.38 290 TYR A N 1
ATOM 2345 C CA . TYR A 1 290 ? 43.152 27.553 -60.563 1.00 42.38 290 TYR A CA 1
ATOM 2346 C C . TYR A 1 290 ? 42.906 26.213 -61.286 1.00 42.38 290 TYR A C 1
ATOM 2348 O O . TYR A 1 290 ? 42.317 26.134 -62.360 1.00 42.38 290 TYR A O 1
ATOM 2356 N N . SER A 1 291 ? 43.092 25.189 -60.444 1.00 41.03 291 SER A N 1
ATOM 2357 C CA . SER A 1 291 ? 42.174 24.068 -60.177 1.00 41.03 291 SER A CA 1
ATOM 2358 C C . SER A 1 291 ? 42.538 22.702 -60.731 1.00 41.03 291 SER A C 1
ATOM 2360 O O . SER A 1 291 ? 43.021 22.588 -61.873 1.00 41.03 291 SER A O 1
#

Sequence (291 aa):
MKRPPKPETEKKSEEEAAEVAKEVEAPAPVVAAEAIAEEAVTQEEPLHVQRARQILDANPPLSYIDTQAAYNQLISVGFTPAQATEVLEHIETILNEHFFRLLTEKAHHQELVDLEQSLVSRLMEMKMDMDRRRDQFKTRFVQEMEIYKTHLMQQDSQSHLMVMEHISDSQVALTDIRIANDLKTEERQEKIHTINSRVSTNIALSLKGDVADLRWDLIKRGLFFIALIFMAGIVGHREFQKIKHKQAEDEKKKLMMPTPMLKVHEPTEMYEEDFGTNGDDEYRKYGSEYS

Foldseek 3Di:
DDDDDDDPDPPPVVVVVVVVVPPPPDPDPPVVVVVVVVVPPDPPDPPLLVVLVVVCVVPPCVVVDPLVVQLVVCVVVPDDSVRSVVVSVVVSVVVSVVSSVVSSVVSVVVVVVVVVVVVVVVVVVVVVVVVVVVVVVVVVVVVVVVVVVVVVVVVVVVVVVVVVVVVVVVVVVVVVVVVVVVVVVVVVVVVVVVVVVVVVVVVVVVVVVVVVVVVVVVVVVVVVVVVVVVVVVVVVVVVVVVVVVVVVVVVVVVVPDDDDDDDDDDDDDDDDDDDDDDDDDDDDDDDDDDD

Organism: NCBI:txid984486

Radius of gyration: 81.62 Å; chains: 1; bounding box: 159×59×216 Å

pLDDT: mean 76.05, std 22.43, range [32.06, 98.0]

Secondary structure (DSSP, 8-state):
-PPPPPP--SSSSSSSTTTGGGS-----TTHHHHTTTSS--S-PPPHHHHHHHHHHHHS-GGGGS-HHHHHHHHHHTT--HHHHHHHHHHHHHHHHHHHHHHHHHHHHHHHHHHHHHHHHHHHHHHHHHHHHHHHHHHHHHHHHHHHHHHHHHHHHHHHHHHHHHHHHHHHHHHHHHHHHHHHHHHHHHHHHHHHHHHHHHHHHHHHHHHHHHHHHHHHHHHHHHHHHHHHHHHHHHHHHHHHHHHHHHHHHHHTS-----------------------------------

InterPro domains:
  IPR024461 Coiled-coil domain-containing protein 90-like [PF07798] (65-234)